Protein AF-A0A0N4WM65-F1 (afdb_monomer_lite)

InterPro domains:
  IPR056704 Domain of unknown function DUF7802 [PF25085] (1-162)
  IPR056704 Domain of unknown function DUF7802 [PF25085] (190-269)

Sequence (332 aa):
MFWVPWSLLYFYAACMCSFVWIIHLSRHILLEREYDWTKFPRELLCSVLAGTLSFWLGTVQFSLFYYPLHDFFGIHTEITTVLFFSLYAAIVFVADRNNFGADARTGPRFWFDELSCAICLEYIFLMVLVVISDPLNIVSEGIHQAIGPCKQMEEVNSPAGLCGNPYGSTQFDWLQSFAPEFMCAVLKVIIKVLQREKYLCATRYDEKYFDFHCVPNGPPKQQDDGSGKLLPLEYYPLCGTDFENRAEYIVVIWGCCILFGFFFYQMAACSGSTPVDPVKLDAFKKPIVSTKAKAVKNRLRSSSVKAPKRVVQRKKNAPETAHLLRSVSHNL

Organism: Haemonchus placei (NCBI:txid6290)

pLDDT: mean 71.93, std 18.98, range [33.25, 96.0]

Secondary structure (DSSP, 8-state):
-----HHHHHHHHHHHHHHHHHHHHHHHHHS-SS--GGGHHHHHHHHHHHHHHHHHHHHHHHHHHHHIIIIIT---HHHHHHHHHHHHHHHHHHHHHT---HHHHTS---S--HHHHHHHHHHHHHHHHHHH--GGG-EE-S-PPPB--TT-EEEE-STTTTTS-SS---TTGGGGGG--HHHHHHHHHH---EEEESSB-GGG--BTTEESTTSTT-S---S-SSSS-PPP-----EEEPPPTTHHHHHHHHHHHHHHHHHHHHHHHHHH-PPP--HHHHHHH---S-SHHHHHHHHHHSSS-----------------------------

Foldseek 3Di:
DDPDPLLVVQLVVQLVVQLVVQLVVQCVVQHDPDDDPVCVVSNVVSNVRSNLCSNLRSLVVSLVQVCCCCPVVVDDSNVSSVVVVVVVVVVVVCCLVPPPPCQFQPDDLDLDDPQLVVLVVVLVVLLVCLVPDFQQPDKDFDDFQWFEDQPDKDFPQFLCPVVQDNGHDPPCPVSVVPDDPVSRVVSNVRDDGDIDGNHDHQVPDDDPFKHQPVPPVGTDDHLCPVPPHGDDTDGGMIGTDGDPCSVVVSVVSNVVSVVVSVVVSCCVSRSGDDDPDVVVVVVPPPDPPDPVVVVVVVVVVVPPDDDDDDDDDDDDDDDDDDDDDDDDDDDD

Structure (mmCIF, N/CA/C/O backbone):
data_AF-A0A0N4WM65-F1
#
_entry.id   AF-A0A0N4WM65-F1
#
loop_
_atom_site.group_PDB
_atom_site.id
_atom_site.type_symbol
_atom_site.label_atom_id
_atom_site.label_alt_id
_atom_site.label_comp_id
_atom_site.label_asym_id
_atom_site.label_entity_id
_atom_site.label_seq_id
_atom_site.pdbx_PDB_ins_code
_atom_site.Cartn_x
_atom_site.Cartn_y
_atom_site.Cartn_z
_atom_site.occupancy
_atom_site.B_iso_or_equiv
_atom_site.auth_seq_id
_atom_site.auth_comp_id
_atom_site.auth_asym_id
_atom_site.auth_atom_id
_atom_site.pdbx_PDB_model_num
ATOM 1 N N . MET A 1 1 ? -21.511 -5.171 5.127 1.00 38.59 1 MET A N 1
ATOM 2 C CA . MET A 1 1 ? -20.702 -4.379 4.176 1.00 38.59 1 MET A CA 1
ATOM 3 C C . MET A 1 1 ? -19.316 -4.240 4.780 1.00 38.59 1 MET A C 1
ATOM 5 O O . MET A 1 1 ? -19.214 -3.725 5.889 1.00 38.59 1 MET A O 1
ATOM 9 N N . PHE A 1 2 ? -18.295 -4.792 4.126 1.00 48.06 2 PHE A N 1
ATOM 10 C CA . PHE A 1 2 ? -16.922 -4.782 4.635 1.00 48.06 2 PHE A CA 1
ATOM 11 C C . PHE A 1 2 ? -16.422 -3.336 4.736 1.00 48.06 2 PHE A C 1
ATOM 13 O O . PHE A 1 2 ? -16.452 -2.605 3.746 1.00 48.06 2 PHE A O 1
ATOM 20 N N . TRP A 1 3 ? -16.009 -2.900 5.929 1.00 55.78 3 TRP A N 1
ATOM 21 C CA . TRP A 1 3 ? -15.473 -1.552 6.129 1.00 55.78 3 TRP A CA 1
ATOM 22 C C . TRP A 1 3 ? -13.998 -1.564 5.740 1.00 55.78 3 TRP A C 1
ATOM 24 O O . TRP A 1 3 ? -13.106 -1.738 6.564 1.00 55.78 3 TRP A O 1
ATOM 34 N N . VAL A 1 4 ? -13.750 -1.487 4.435 1.00 62.94 4 VAL A N 1
ATOM 35 C CA . VAL A 1 4 ? -12.395 -1.372 3.900 1.00 62.94 4 VAL A CA 1
ATOM 36 C C . VAL A 1 4 ? -11.912 0.058 4.153 1.00 62.94 4 VAL A C 1
ATOM 38 O O . VAL A 1 4 ? -12.639 1.001 3.825 1.00 62.94 4 VAL A O 1
ATOM 41 N N . PRO A 1 5 ? -10.698 0.267 4.695 1.00 75.44 5 PRO A N 1
ATOM 42 C CA . PRO A 1 5 ? -10.131 1.602 4.841 1.00 75.44 5 PRO A CA 1
ATOM 43 C C . PRO A 1 5 ? -9.735 2.151 3.457 1.00 75.44 5 PRO A C 1
ATOM 45 O O . PRO A 1 5 ? -8.572 2.128 3.059 1.00 75.44 5 PRO A O 1
ATOM 48 N N . TRP A 1 6 ? -10.717 2.639 2.693 1.00 78.31 6 TRP A N 1
ATOM 49 C CA . TRP A 1 6 ? -10.551 3.146 1.322 1.00 78.31 6 TRP A CA 1
ATOM 50 C C . TRP A 1 6 ? -9.514 4.267 1.209 1.00 78.31 6 TRP A C 1
ATOM 52 O O . TRP A 1 6 ? -8.824 4.376 0.193 1.00 78.31 6 TRP A O 1
ATOM 62 N N . SER A 1 7 ? -9.382 5.081 2.257 1.00 80.56 7 SER A N 1
ATOM 63 C CA . SER A 1 7 ? -8.368 6.130 2.362 1.00 80.56 7 SER A CA 1
ATOM 64 C C . SER A 1 7 ? -6.951 5.557 2.379 1.00 80.56 7 SER A C 1
ATOM 66 O O . SER A 1 7 ? -6.068 6.078 1.701 1.00 80.56 7 SER A O 1
ATOM 68 N N . LEU A 1 8 ? -6.740 4.447 3.090 1.00 80.38 8 LEU A N 1
ATOM 69 C CA . LEU A 1 8 ? -5.447 3.777 3.180 1.00 80.38 8 LEU A CA 1
ATOM 70 C C . LEU A 1 8 ? -5.035 3.189 1.824 1.00 80.38 8 LEU A C 1
ATOM 72 O O . LEU A 1 8 ? -3.892 3.354 1.402 1.00 80.38 8 LEU A O 1
ATOM 76 N N . LEU A 1 9 ? -5.976 2.569 1.103 1.00 82.81 9 LEU A N 1
ATOM 77 C CA . LEU A 1 9 ? -5.729 2.059 -0.251 1.00 82.81 9 LEU A CA 1
ATOM 78 C C . LEU A 1 9 ? -5.296 3.174 -1.210 1.00 82.81 9 LEU A C 1
ATOM 80 O O . LEU A 1 9 ? -4.336 3.007 -1.966 1.00 82.81 9 LEU A O 1
ATOM 84 N N . TYR A 1 10 ? -5.969 4.325 -1.154 1.00 86.31 10 TYR A N 1
ATOM 85 C CA . TYR A 1 10 ? -5.581 5.482 -1.955 1.00 86.31 10 TYR A CA 1
ATOM 86 C C . TYR A 1 10 ? -4.191 6.008 -1.577 1.00 86.31 10 TYR A C 1
ATOM 88 O O . TYR A 1 10 ? -3.367 6.250 -2.462 1.00 86.31 10 TYR A O 1
ATOM 96 N N . PHE A 1 11 ? -3.902 6.124 -0.279 1.00 85.94 11 PHE A N 1
ATOM 97 C CA . PHE A 1 11 ? -2.596 6.560 0.211 1.00 85.94 11 PHE A CA 1
ATOM 98 C C . PHE A 1 11 ? -1.461 5.654 -0.285 1.00 85.94 11 PHE A C 1
ATOM 100 O O . PHE A 1 11 ? -0.458 6.150 -0.799 1.00 85.94 11 PHE A O 1
ATOM 107 N N . TYR A 1 12 ? -1.639 4.329 -0.232 1.00 85.94 12 TYR A N 1
ATOM 108 C CA . TYR A 1 12 ? -0.661 3.390 -0.783 1.00 85.94 12 TYR A CA 1
ATOM 109 C C . TYR A 1 12 ? -0.437 3.593 -2.283 1.00 85.94 12 TYR A C 1
ATOM 111 O O . TYR A 1 12 ? 0.712 3.654 -2.721 1.00 85.94 12 TYR A O 1
ATOM 119 N N . ALA A 1 13 ? -1.501 3.746 -3.075 1.00 88.12 13 ALA A N 1
ATOM 120 C CA . ALA A 1 13 ? -1.358 3.977 -4.512 1.00 88.12 13 ALA A CA 1
ATOM 121 C C . ALA A 1 13 ? -0.631 5.296 -4.825 1.00 88.12 13 ALA A C 1
ATOM 123 O O . ALA A 1 13 ? 0.227 5.323 -5.707 1.00 88.12 13 ALA A O 1
ATOM 124 N N . ALA A 1 14 ? -0.923 6.369 -4.083 1.00 91.12 14 ALA A N 1
ATOM 125 C CA . ALA A 1 14 ? -0.231 7.651 -4.214 1.00 91.12 14 ALA A CA 1
ATOM 126 C C . ALA A 1 14 ? 1.268 7.530 -3.879 1.00 91.12 14 ALA A C 1
ATOM 128 O O . ALA A 1 14 ? 2.116 8.024 -4.626 1.00 91.12 14 ALA A O 1
ATOM 129 N N . CYS A 1 15 ? 1.616 6.807 -2.809 1.00 90.75 15 CYS A N 1
ATOM 130 C CA . CYS A 1 15 ? 3.006 6.515 -2.449 1.00 90.75 15 CYS A CA 1
ATOM 131 C C . CYS A 1 15 ? 3.722 5.692 -3.531 1.00 90.75 15 CYS A C 1
ATOM 133 O O . CYS A 1 15 ? 4.837 6.036 -3.918 1.00 90.75 15 CYS A O 1
ATOM 135 N N . MET A 1 16 ? 3.084 4.653 -4.081 1.00 91.31 16 MET A N 1
ATOM 136 C CA . MET A 1 16 ? 3.680 3.831 -5.144 1.00 91.31 16 MET A CA 1
ATOM 137 C C . MET A 1 16 ? 3.854 4.609 -6.454 1.00 91.31 16 MET A C 1
ATOM 139 O O . MET A 1 16 ? 4.903 4.523 -7.091 1.00 91.31 16 MET A O 1
ATOM 143 N N . CYS A 1 17 ? 2.873 5.429 -6.839 1.00 92.06 17 CYS A N 1
ATOM 144 C CA . CYS A 1 17 ? 2.989 6.316 -7.999 1.00 92.06 17 CYS A CA 1
ATOM 145 C C . CYS A 1 17 ? 4.140 7.318 -7.814 1.00 92.06 17 CYS A C 1
ATOM 147 O O . CYS A 1 17 ? 4.993 7.478 -8.691 1.00 92.06 17 CYS A O 1
ATOM 149 N N . SER A 1 18 ? 4.220 7.921 -6.627 1.00 94.31 18 SER A N 1
ATOM 150 C CA . SER A 1 18 ? 5.298 8.829 -6.238 1.00 94.31 18 SER A CA 1
ATOM 151 C C . SER A 1 18 ? 6.669 8.155 -6.271 1.00 94.31 18 SER A C 1
ATOM 153 O O . SER A 1 18 ? 7.619 8.738 -6.787 1.00 94.31 18 SER A O 1
ATOM 155 N N . PHE A 1 19 ? 6.778 6.918 -5.778 1.00 94.38 19 PHE A N 1
ATOM 156 C CA . PHE A 1 19 ? 8.007 6.126 -5.835 1.00 94.38 19 PHE A CA 1
ATOM 157 C C . PHE A 1 19 ? 8.499 5.962 -7.274 1.00 94.38 19 PHE A C 1
ATOM 159 O O . PHE A 1 19 ? 9.665 6.235 -7.555 1.00 94.38 19 PHE A O 1
ATOM 166 N N . VAL A 1 20 ? 7.606 5.592 -8.198 1.00 92.44 20 VAL A N 1
ATOM 167 C CA . VAL A 1 20 ? 7.937 5.433 -9.622 1.00 92.44 20 VAL A CA 1
ATOM 168 C C . VAL A 1 20 ? 8.392 6.762 -10.235 1.00 92.44 20 VAL A C 1
ATOM 170 O O . VAL A 1 20 ? 9.402 6.819 -10.935 1.00 92.44 20 VAL A O 1
ATOM 173 N N . TRP A 1 21 ? 7.710 7.868 -9.947 1.00 92.44 21 TRP A N 1
ATOM 174 C CA . TRP A 1 21 ? 8.135 9.177 -10.451 1.00 92.44 21 TRP A CA 1
ATOM 175 C C . TRP A 1 21 ? 9.495 9.604 -9.904 1.00 92.44 21 TRP A C 1
ATOM 177 O O . TRP A 1 21 ? 10.345 10.057 -10.670 1.00 92.44 21 TRP A O 1
ATOM 187 N N . ILE A 1 22 ? 9.738 9.422 -8.606 1.00 94.94 22 ILE A N 1
ATOM 188 C CA . ILE A 1 22 ? 11.001 9.809 -7.973 1.00 94.94 22 ILE A CA 1
ATOM 189 C C . ILE A 1 22 ? 12.145 8.906 -8.433 1.00 94.94 22 ILE A C 1
ATOM 191 O O . ILE A 1 22 ? 13.239 9.413 -8.680 1.00 94.94 22 ILE A O 1
ATOM 195 N N . ILE A 1 23 ? 11.937 7.596 -8.598 1.00 93.44 23 ILE A N 1
ATOM 196 C CA . ILE A 1 23 ? 13.001 6.720 -9.101 1.00 93.44 23 ILE A CA 1
ATOM 197 C C . ILE A 1 23 ? 13.368 7.088 -10.544 1.00 93.44 23 ILE A C 1
ATOM 199 O O . ILE A 1 23 ? 14.549 7.198 -10.859 1.00 93.44 23 ILE A O 1
ATOM 203 N N . HIS A 1 24 ? 12.391 7.389 -11.406 1.00 90.31 24 HIS A N 1
ATOM 204 C CA . HIS A 1 24 ? 12.674 7.843 -12.770 1.00 90.31 24 HIS A CA 1
ATOM 205 C C . HIS A 1 24 ? 13.365 9.207 -12.801 1.00 90.31 24 HIS A C 1
ATOM 207 O O . HIS A 1 24 ? 14.356 9.372 -13.511 1.00 90.31 24 HIS A O 1
ATOM 213 N N . LEU A 1 25 ? 12.883 10.168 -12.009 1.00 92.94 25 LEU A N 1
ATOM 214 C CA . LEU A 1 25 ? 13.472 11.501 -11.914 1.00 92.94 25 LEU A CA 1
ATOM 215 C C . LEU A 1 25 ? 14.903 11.446 -11.368 1.00 92.94 25 LEU A C 1
ATOM 217 O O . LEU A 1 25 ? 15.812 12.041 -11.941 1.00 92.94 25 LEU A O 1
ATOM 221 N N . SER A 1 26 ? 15.119 10.707 -10.281 1.00 93.44 26 SER A N 1
ATOM 222 C CA . SER A 1 26 ? 16.432 10.579 -9.648 1.00 93.44 26 SER A CA 1
ATOM 223 C C . SER A 1 26 ? 17.431 9.878 -10.568 1.00 93.44 26 SER A C 1
ATOM 225 O O . SER A 1 26 ? 18.556 10.358 -10.693 1.00 93.44 26 SER A O 1
ATOM 227 N N . ARG A 1 27 ? 17.021 8.818 -11.282 1.00 92.00 27 ARG A N 1
ATOM 228 C CA . ARG A 1 27 ? 17.863 8.167 -12.297 1.00 92.00 27 ARG A CA 1
ATOM 229 C C . ARG A 1 27 ? 18.178 9.103 -13.456 1.00 92.00 27 ARG A C 1
ATOM 231 O O . ARG A 1 27 ? 19.330 9.166 -13.855 1.00 92.00 27 ARG A O 1
ATOM 238 N N . HIS A 1 28 ? 17.206 9.877 -13.941 1.00 90.38 28 HIS A N 1
ATOM 239 C CA . HIS A 1 28 ? 17.434 10.853 -15.012 1.00 90.38 28 HIS A CA 1
ATOM 240 C C . HIS A 1 28 ? 18.440 11.951 -14.616 1.00 90.38 28 HIS A C 1
ATOM 242 O O . HIS A 1 28 ? 19.145 12.476 -15.473 1.00 90.38 28 HIS A O 1
ATOM 248 N N . ILE A 1 29 ? 18.506 12.321 -13.333 1.00 92.06 29 ILE A N 1
ATOM 249 C CA . ILE A 1 29 ? 19.423 13.357 -12.833 1.00 92.06 29 ILE A CA 1
ATOM 250 C C . ILE A 1 29 ? 20.813 12.787 -12.509 1.00 92.06 29 ILE A C 1
ATOM 252 O O . ILE A 1 29 ? 21.821 13.430 -12.797 1.00 92.06 29 ILE A O 1
ATOM 256 N N . LEU A 1 30 ? 20.883 11.616 -11.868 1.00 90.06 30 LEU A N 1
ATOM 257 C CA . LEU A 1 30 ? 22.119 11.086 -11.274 1.00 90.06 30 LEU A CA 1
ATOM 258 C C . LEU A 1 30 ? 22.840 10.048 -12.146 1.00 90.06 30 LEU A C 1
ATOM 260 O O . LEU A 1 30 ? 24.034 9.796 -11.929 1.00 90.06 30 LEU A O 1
ATOM 264 N N . LEU A 1 31 ? 22.136 9.430 -13.098 1.00 89.81 31 LEU A N 1
ATOM 265 C CA . LEU A 1 31 ? 22.646 8.343 -13.926 1.00 89.81 31 LEU A CA 1
ATOM 266 C C . LEU A 1 31 ? 22.443 8.589 -15.421 1.00 89.81 31 LEU A C 1
ATOM 268 O O . LEU A 1 31 ? 21.553 9.303 -15.871 1.00 89.81 31 LEU A O 1
ATOM 272 N N . GLU A 1 32 ? 23.321 7.967 -16.198 1.00 79.25 32 GLU A N 1
ATOM 273 C CA . GLU A 1 32 ? 23.203 7.887 -17.651 1.00 79.25 32 GLU A CA 1
ATOM 274 C C . GLU A 1 32 ? 22.242 6.745 -18.030 1.00 79.25 32 GLU A C 1
ATOM 276 O O . GLU A 1 32 ? 21.900 5.904 -17.200 1.00 79.25 32 GLU A O 1
ATOM 281 N N . ARG A 1 33 ? 21.783 6.703 -19.289 1.00 72.50 33 ARG A N 1
ATOM 282 C CA . ARG A 1 33 ? 20.781 5.717 -19.748 1.00 72.50 33 ARG A CA 1
ATOM 283 C C . ARG A 1 33 ? 21.241 4.256 -19.664 1.00 72.50 33 ARG A C 1
ATOM 285 O O . ARG A 1 33 ? 20.390 3.371 -19.645 1.00 72.50 33 ARG A O 1
ATOM 292 N N . GLU A 1 34 ? 22.545 4.001 -19.645 1.00 78.94 34 GLU A N 1
ATOM 293 C CA . GLU A 1 34 ? 23.116 2.653 -19.635 1.00 78.94 34 GLU A CA 1
ATOM 294 C C . GLU A 1 34 ? 23.533 2.236 -18.220 1.00 78.94 34 GLU A C 1
ATOM 296 O O . GLU A 1 34 ? 24.119 3.022 -17.471 1.00 78.94 34 GLU A O 1
ATOM 301 N N . TYR A 1 35 ? 23.222 0.989 -17.855 1.00 78.81 35 TYR A N 1
ATOM 302 C CA . TYR A 1 35 ? 23.582 0.435 -16.552 1.00 78.81 35 TYR A CA 1
ATOM 303 C C . TYR A 1 35 ? 25.080 0.122 -16.485 1.00 78.81 35 TYR A C 1
ATOM 305 O O . TYR A 1 35 ? 25.614 -0.594 -17.332 1.00 78.81 35 TYR A O 1
ATOM 313 N N . ASP A 1 36 ? 25.736 0.606 -15.431 1.00 84.00 36 ASP A N 1
ATOM 314 C CA . ASP A 1 36 ? 27.147 0.355 -15.149 1.00 84.00 36 ASP A CA 1
ATOM 315 C C . ASP A 1 36 ? 27.309 -0.054 -13.677 1.00 84.00 36 ASP A C 1
ATOM 317 O O . ASP A 1 36 ? 27.003 0.716 -12.760 1.00 84.00 36 ASP A O 1
ATOM 321 N N . TRP A 1 37 ? 27.820 -1.266 -13.437 1.00 82.50 37 TRP A N 1
ATOM 322 C CA . TRP A 1 37 ? 28.059 -1.818 -12.096 1.00 82.50 37 TRP A CA 1
ATOM 323 C C . TRP A 1 37 ? 29.012 -0.964 -11.255 1.00 82.50 37 TRP A C 1
ATOM 325 O O . TRP A 1 37 ? 28.916 -0.963 -10.028 1.00 82.50 37 TRP A O 1
ATOM 335 N N . THR A 1 38 ? 29.900 -0.185 -11.879 1.00 87.06 38 THR A N 1
ATOM 336 C CA . THR A 1 38 ? 30.788 0.728 -11.142 1.00 87.06 38 THR A CA 1
ATOM 337 C C . THR A 1 38 ? 30.028 1.897 -10.509 1.00 87.06 38 THR A C 1
ATOM 339 O O . THR A 1 38 ? 30.449 2.435 -9.483 1.00 87.06 38 THR A O 1
ATOM 342 N N . LYS A 1 39 ? 28.865 2.255 -11.070 1.00 87.69 39 LYS A N 1
ATOM 343 C CA . LYS A 1 39 ? 27.965 3.303 -10.574 1.00 87.69 39 LYS A CA 1
ATOM 344 C C . LYS A 1 39 ? 26.868 2.745 -9.656 1.00 87.69 39 LYS A C 1
ATOM 346 O O . LYS A 1 39 ? 25.962 3.494 -9.291 1.00 87.69 39 LYS A O 1
ATOM 351 N N . PHE A 1 40 ? 26.971 1.489 -9.205 1.00 90.31 40 PHE A N 1
ATOM 352 C CA . PHE A 1 40 ? 26.024 0.874 -8.264 1.00 90.31 40 PHE A CA 1
ATOM 353 C C . PHE A 1 40 ? 25.695 1.742 -7.031 1.00 90.31 40 PHE A C 1
ATOM 355 O O . PHE A 1 40 ? 24.515 1.841 -6.694 1.00 90.31 40 PHE A O 1
ATOM 362 N N . PRO A 1 41 ? 26.652 2.453 -6.390 1.00 91.38 41 PRO A N 1
ATOM 363 C CA . PRO A 1 41 ? 26.321 3.337 -5.270 1.00 91.38 41 PRO A CA 1
ATOM 364 C C . PRO A 1 41 ? 25.320 4.444 -5.630 1.00 91.38 41 PRO A C 1
ATOM 366 O O . PRO A 1 41 ? 24.541 4.864 -4.779 1.00 91.38 41 PRO A O 1
ATOM 369 N N . ARG A 1 42 ? 25.312 4.910 -6.888 1.00 91.38 42 ARG A N 1
ATOM 370 C CA . ARG A 1 42 ? 24.354 5.914 -7.371 1.00 91.38 42 ARG A CA 1
ATOM 371 C C . ARG A 1 42 ? 22.970 5.308 -7.594 1.00 91.38 42 ARG A C 1
ATOM 373 O O . ARG A 1 42 ? 21.996 5.932 -7.198 1.00 91.38 42 ARG A O 1
ATOM 380 N N . GLU A 1 43 ? 22.878 4.096 -8.147 1.00 91.25 43 GLU A N 1
ATOM 381 C CA . GLU A 1 43 ? 21.595 3.372 -8.262 1.00 91.25 43 GLU A CA 1
ATOM 382 C C . GLU A 1 43 ? 20.991 3.079 -6.876 1.00 91.25 43 GLU A C 1
ATOM 384 O O . GLU A 1 43 ? 19.787 3.251 -6.654 1.00 91.25 43 GLU A O 1
ATOM 389 N N . LEU A 1 44 ? 21.831 2.690 -5.908 1.00 92.94 44 LEU A N 1
ATOM 390 C CA . LEU A 1 44 ? 21.399 2.491 -4.525 1.00 92.94 44 LEU A CA 1
ATOM 391 C C . LEU A 1 44 ? 20.893 3.804 -3.916 1.00 92.94 44 LEU A C 1
ATOM 393 O O . LEU A 1 44 ? 19.830 3.821 -3.299 1.00 92.94 44 LEU A O 1
ATOM 397 N N . LEU A 1 45 ? 21.608 4.912 -4.137 1.00 93.12 45 LEU A N 1
ATOM 398 C CA . LEU A 1 45 ? 21.174 6.236 -3.695 1.00 93.12 45 LEU A CA 1
ATOM 399 C C . LEU A 1 45 ? 19.828 6.631 -4.319 1.00 93.12 45 LEU A C 1
ATOM 401 O O . LEU A 1 45 ? 18.953 7.097 -3.597 1.00 93.12 45 LEU A O 1
ATOM 405 N N . CYS A 1 46 ? 19.621 6.402 -5.620 1.00 93.62 46 CYS A N 1
ATOM 406 C CA . CYS A 1 46 ? 18.332 6.632 -6.281 1.00 93.62 46 CYS A CA 1
ATOM 407 C C . CYS A 1 46 ? 17.202 5.824 -5.633 1.00 93.62 46 CYS A C 1
ATOM 409 O O . CYS A 1 46 ? 16.128 6.366 -5.378 1.00 93.62 46 CYS A O 1
ATOM 411 N N . SER A 1 47 ? 17.455 4.555 -5.310 1.00 93.62 47 SER A N 1
ATOM 412 C CA . SER A 1 47 ? 16.473 3.679 -4.660 1.00 93.62 47 SER A CA 1
ATOM 413 C C . SER A 1 47 ? 16.133 4.149 -3.239 1.00 93.62 47 SER A C 1
ATOM 415 O O . SER A 1 47 ? 14.963 4.184 -2.861 1.00 93.62 47 SER A O 1
ATOM 417 N N . VAL A 1 48 ? 17.135 4.583 -2.465 1.00 93.00 48 VAL A N 1
ATOM 418 C CA . VAL A 1 48 ? 16.948 5.145 -1.113 1.00 93.00 48 VAL A CA 1
ATOM 419 C C . VAL A 1 48 ? 16.198 6.481 -1.161 1.00 93.00 48 VAL A C 1
ATOM 421 O O . VAL A 1 48 ? 15.290 6.713 -0.360 1.00 93.00 48 VAL A O 1
ATOM 424 N N . LEU A 1 49 ? 16.525 7.352 -2.120 1.00 92.38 49 LEU A N 1
ATOM 425 C CA . LEU A 1 49 ? 15.814 8.614 -2.330 1.00 92.38 49 LEU A CA 1
ATOM 426 C C . LEU A 1 49 ? 14.357 8.371 -2.730 1.00 92.38 49 LEU A C 1
ATOM 428 O O . LEU A 1 49 ? 13.466 9.008 -2.178 1.00 92.38 49 LEU A O 1
ATOM 432 N N . ALA A 1 50 ? 14.095 7.423 -3.631 1.00 94.50 50 ALA A N 1
ATOM 433 C CA . ALA A 1 50 ? 12.735 7.041 -3.996 1.00 94.50 50 ALA A CA 1
ATOM 434 C C . ALA A 1 50 ? 11.965 6.480 -2.794 1.00 94.50 50 ALA A C 1
ATOM 436 O O . ALA A 1 50 ? 10.848 6.918 -2.530 1.00 94.50 50 ALA A O 1
ATOM 437 N N . GLY A 1 51 ? 12.575 5.584 -2.013 1.00 89.44 51 GLY A N 1
ATOM 438 C CA . GLY A 1 51 ? 11.966 5.030 -0.803 1.00 89.44 51 GLY A CA 1
ATOM 439 C C . GLY A 1 51 ? 11.581 6.108 0.212 1.00 89.44 51 GLY A C 1
ATOM 440 O O . GLY A 1 51 ? 10.447 6.140 0.676 1.00 89.44 51 GLY A O 1
ATOM 441 N N . THR A 1 52 ? 12.489 7.040 0.502 1.00 89.00 52 THR A N 1
ATOM 442 C CA . THR A 1 52 ? 12.258 8.089 1.509 1.00 89.00 52 THR A CA 1
ATOM 443 C C . THR A 1 52 ? 11.312 9.189 1.027 1.00 89.00 52 THR A C 1
ATOM 445 O O . THR A 1 52 ? 10.399 9.571 1.755 1.00 89.00 52 THR A O 1
ATOM 448 N N . LEU A 1 53 ? 11.482 9.693 -0.198 1.00 91.62 53 LEU A N 1
ATOM 449 C CA . LEU A 1 53 ? 10.687 10.807 -0.724 1.00 91.62 53 LEU A CA 1
ATOM 450 C C . LEU A 1 53 ? 9.297 10.382 -1.220 1.00 91.62 53 LEU A C 1
ATOM 452 O O . LEU A 1 53 ? 8.402 11.225 -1.279 1.00 91.62 53 LEU A O 1
ATOM 456 N N . SER A 1 54 ? 9.087 9.101 -1.551 1.00 92.56 54 SER A N 1
ATOM 457 C CA . SER A 1 54 ? 7.784 8.598 -2.017 1.00 92.56 54 SER A CA 1
ATOM 458 C C . SER A 1 54 ? 6.670 8.808 -1.000 1.00 92.56 54 SER A C 1
ATOM 460 O O . SER A 1 54 ? 5.581 9.235 -1.373 1.00 92.56 54 SER A O 1
ATOM 462 N N . PHE A 1 55 ? 6.963 8.586 0.280 1.00 88.44 55 PHE A N 1
ATOM 463 C CA . PHE A 1 55 ? 6.029 8.817 1.375 1.00 88.44 55 PHE A CA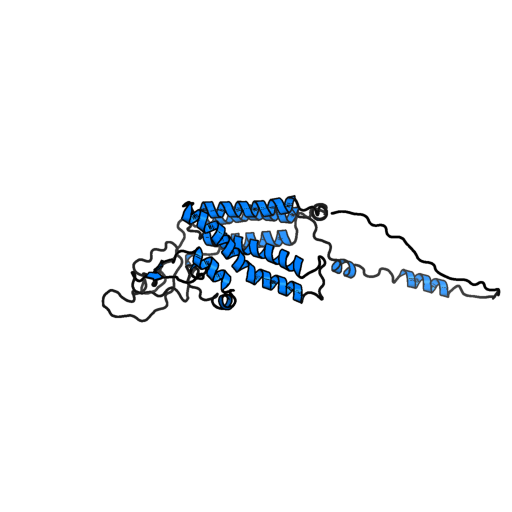 1
ATOM 464 C C . PHE A 1 55 ? 5.620 10.293 1.475 1.00 88.44 55 PHE A C 1
ATOM 466 O O . PHE A 1 55 ? 4.436 10.619 1.577 1.00 88.44 55 PHE A O 1
ATOM 473 N N . TRP A 1 56 ? 6.593 11.203 1.390 1.00 88.38 56 TRP A N 1
ATOM 474 C CA . TRP A 1 56 ? 6.353 12.645 1.468 1.00 88.38 56 TRP A CA 1
ATOM 475 C C . TRP A 1 56 ? 5.531 13.153 0.288 1.00 88.38 56 TRP A C 1
ATOM 477 O O . TRP A 1 56 ? 4.555 13.880 0.474 1.00 88.38 56 TRP A O 1
ATOM 487 N N . LEU A 1 57 ? 5.897 12.745 -0.927 1.00 89.25 57 LEU A N 1
ATOM 488 C CA . LEU A 1 57 ? 5.174 13.135 -2.130 1.00 89.25 57 LEU A CA 1
ATOM 489 C C . LEU A 1 57 ? 3.772 12.509 -2.168 1.00 89.25 57 LEU A C 1
ATOM 491 O O . LEU A 1 57 ? 2.816 13.206 -2.499 1.00 89.25 57 LEU A O 1
ATOM 495 N N . GLY A 1 58 ? 3.627 11.252 -1.741 1.00 88.94 58 GLY A N 1
ATOM 496 C CA . GLY A 1 58 ? 2.333 10.585 -1.601 1.00 88.94 58 GLY A CA 1
ATOM 497 C C . GLY A 1 58 ? 1.425 11.278 -0.585 1.00 88.94 58 GLY A C 1
ATOM 498 O O . GLY A 1 58 ? 0.246 11.477 -0.857 1.00 88.94 58 GLY A O 1
ATOM 499 N N . THR A 1 59 ? 1.975 11.752 0.537 1.00 83.38 59 THR A N 1
ATOM 500 C CA . THR A 1 59 ? 1.233 12.541 1.539 1.00 83.38 59 THR A CA 1
ATOM 501 C C . THR A 1 59 ? 0.756 13.876 0.975 1.00 83.38 59 THR A C 1
ATOM 503 O O . THR A 1 59 ? -0.380 14.285 1.224 1.00 83.38 59 THR A O 1
ATOM 506 N N . VAL A 1 60 ? 1.595 14.552 0.186 1.00 86.81 60 VAL A N 1
ATOM 507 C CA . VAL A 1 60 ? 1.210 15.794 -0.496 1.00 86.81 60 VAL A CA 1
ATOM 508 C C . VAL A 1 60 ? 0.120 15.526 -1.529 1.00 86.81 60 VAL A C 1
ATOM 510 O O . VAL A 1 60 ? -0.881 16.234 -1.532 1.00 86.81 60 VAL A O 1
ATOM 513 N N . GLN A 1 61 ? 0.262 14.488 -2.357 1.00 90.00 61 GLN A N 1
ATOM 514 C CA . GLN A 1 61 ? -0.771 14.084 -3.315 1.00 90.00 61 GLN A CA 1
ATOM 515 C C . GLN A 1 61 ? -2.089 13.772 -2.604 1.00 90.00 61 GLN A C 1
ATOM 517 O O . GLN A 1 61 ? -3.123 14.331 -2.961 1.00 90.00 61 GLN A O 1
ATOM 522 N N . PHE A 1 62 ? -2.042 12.950 -1.553 1.00 86.75 62 PHE A N 1
ATOM 523 C CA . PHE A 1 62 ? -3.208 12.628 -0.745 1.00 86.75 62 PHE A CA 1
ATOM 524 C C . PHE A 1 62 ? -3.858 13.900 -0.204 1.00 86.75 62 PHE A C 1
ATOM 526 O O . PHE A 1 62 ? -5.047 14.113 -0.394 1.00 86.75 62 PHE A O 1
ATOM 533 N N . SER A 1 63 ? -3.076 14.801 0.387 1.00 83.75 63 SER A N 1
ATOM 534 C CA . SER A 1 63 ? -3.627 16.011 0.996 1.00 83.75 63 SER A CA 1
ATOM 535 C C . SER A 1 63 ? -4.224 16.980 -0.026 1.00 83.75 63 SER A C 1
ATOM 537 O O . SER A 1 63 ? -5.265 17.580 0.228 1.00 83.75 63 SER A O 1
ATOM 539 N N . LEU A 1 64 ? -3.582 17.130 -1.187 1.00 85.94 64 LEU A N 1
ATOM 540 C CA . LEU A 1 64 ? -4.023 18.048 -2.238 1.00 85.94 64 LEU A CA 1
ATOM 541 C C . LEU A 1 64 ? -5.254 17.548 -2.986 1.00 85.94 64 LEU A C 1
ATOM 543 O O . LEU A 1 64 ? -6.056 18.358 -3.437 1.00 85.94 64 LEU A O 1
ATOM 547 N N . PHE A 1 65 ? -5.392 16.236 -3.151 1.00 87.25 65 PHE A N 1
ATOM 548 C CA . PHE A 1 65 ? -6.451 15.669 -3.973 1.00 87.25 65 PHE A CA 1
ATOM 549 C C . PHE A 1 65 ? -7.592 15.083 -3.140 1.00 87.25 65 PHE A C 1
ATOM 551 O O . PHE A 1 65 ? -8.754 15.302 -3.467 1.00 87.25 65 PHE A O 1
ATOM 558 N N . TYR A 1 66 ? -7.301 14.388 -2.042 1.00 86.12 66 TYR A N 1
ATOM 559 C CA . TYR A 1 66 ? -8.330 13.738 -1.234 1.00 86.12 66 TYR A CA 1
ATOM 560 C C . TYR A 1 66 ? -9.122 14.728 -0.380 1.00 86.12 66 TYR A C 1
ATOM 562 O O . TYR A 1 66 ? -10.348 14.724 -0.458 1.00 86.12 66 TYR A O 1
ATOM 570 N N . TYR A 1 67 ? -8.460 15.592 0.406 1.00 81.94 67 TYR A N 1
ATOM 571 C CA . TYR A 1 67 ? -9.175 16.492 1.327 1.00 81.94 67 TYR A CA 1
ATOM 572 C C . TYR A 1 67 ? -10.135 17.441 0.612 1.00 81.94 67 TYR A C 1
ATOM 574 O O . TYR A 1 67 ? -11.278 17.543 1.056 1.00 81.94 67 TYR A O 1
ATOM 582 N N . PRO A 1 68 ? -9.764 18.099 -0.505 1.00 86.12 68 PRO A N 1
ATOM 583 C CA . PRO A 1 68 ? -10.716 18.929 -1.231 1.00 86.12 68 PRO A CA 1
ATOM 584 C C . PRO A 1 68 ? -11.949 18.149 -1.685 1.00 86.12 68 PRO A C 1
ATOM 586 O O . PRO A 1 68 ? -13.070 18.599 -1.473 1.00 86.12 68 PRO A O 1
ATOM 589 N N . LEU A 1 69 ? -11.765 16.955 -2.256 1.00 85.69 69 LEU A N 1
ATOM 590 C CA . LEU A 1 69 ? -12.874 16.145 -2.763 1.00 85.69 69 LEU A CA 1
ATOM 591 C C . LEU A 1 69 ? -13.768 15.602 -1.643 1.00 85.69 69 LEU A C 1
ATOM 593 O O . LEU A 1 69 ? -14.992 15.665 -1.746 1.00 85.69 69 LEU A O 1
ATOM 597 N N . HIS A 1 70 ? -13.173 15.090 -0.573 1.00 84.44 70 HIS A N 1
ATOM 598 C CA . HIS A 1 70 ? -13.920 14.481 0.517 1.00 84.44 70 HIS A CA 1
ATOM 599 C C . HIS A 1 70 ? -14.554 15.526 1.444 1.00 84.44 70 HIS A C 1
ATOM 601 O O . HIS A 1 70 ? -15.758 15.483 1.682 1.00 84.44 70 HIS A O 1
ATOM 607 N N . ASP A 1 71 ? -13.778 16.496 1.932 1.00 81.38 71 ASP A N 1
ATOM 608 C CA . ASP A 1 71 ? -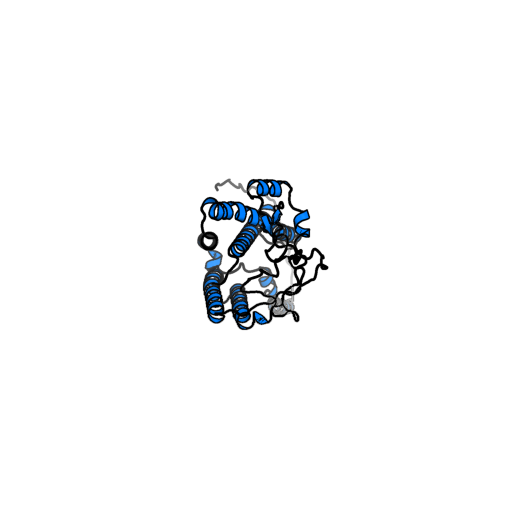14.229 17.395 3.001 1.00 81.38 71 ASP A CA 1
ATOM 609 C C . ASP A 1 71 ? -14.980 18.624 2.475 1.00 81.38 71 ASP A C 1
ATOM 611 O O . ASP A 1 71 ? -15.927 19.073 3.121 1.00 81.38 71 ASP A O 1
ATOM 615 N N . PHE A 1 72 ? -14.589 19.185 1.321 1.00 85.19 72 PHE A N 1
ATOM 616 C CA . PHE A 1 72 ? -15.280 20.361 0.769 1.00 85.19 72 PHE A CA 1
ATOM 617 C C . PHE A 1 72 ? -16.484 19.982 -0.091 1.00 85.19 72 PHE A C 1
ATOM 619 O O . PHE A 1 72 ? -17.520 20.639 0.001 1.00 85.19 72 PHE A O 1
ATOM 626 N N . PHE A 1 73 ? -16.366 18.941 -0.922 1.00 88.25 73 PHE A N 1
ATOM 627 C CA . PHE A 1 73 ? -17.470 18.498 -1.782 1.00 88.25 73 PHE A CA 1
ATOM 628 C C . PHE A 1 73 ? -18.356 17.422 -1.138 1.00 88.25 73 PHE A C 1
ATOM 630 O O . PHE A 1 73 ? -19.417 17.121 -1.682 1.00 88.25 73 PHE A O 1
ATOM 637 N N . GLY A 1 74 ? -17.959 16.852 0.006 1.00 87.38 74 GLY A N 1
ATOM 638 C CA . GLY A 1 74 ? -18.737 15.817 0.693 1.00 87.38 74 GLY A CA 1
ATOM 639 C C . GLY A 1 74 ? -18.841 14.511 -0.097 1.00 87.38 74 GLY A C 1
ATOM 640 O O . GLY A 1 74 ? -19.798 13.759 0.085 1.00 87.38 74 GLY A O 1
ATOM 641 N N . ILE A 1 75 ? -17.909 14.251 -1.022 1.00 91.38 75 ILE A N 1
ATOM 642 C CA . ILE A 1 75 ? -17.928 13.041 -1.849 1.00 91.38 75 ILE A CA 1
ATOM 643 C C . ILE A 1 75 ? -17.525 11.851 -0.978 1.00 91.38 75 ILE A C 1
ATOM 645 O O . ILE A 1 75 ? -16.499 11.892 -0.300 1.00 91.38 75 ILE A O 1
ATOM 649 N N . HIS A 1 76 ? -18.299 10.764 -1.039 1.00 89.56 76 HIS A N 1
ATOM 650 C CA . HIS A 1 76 ? -17.963 9.521 -0.345 1.00 89.56 76 HIS A CA 1
ATOM 651 C C . HIS A 1 76 ? -16.542 9.044 -0.686 1.00 89.56 76 HIS A C 1
ATOM 653 O O . HIS A 1 76 ? -16.130 9.031 -1.848 1.00 89.56 76 HIS A O 1
ATOM 659 N N . THR A 1 77 ? -15.813 8.602 0.340 1.00 85.50 77 THR A N 1
ATOM 660 C CA . THR A 1 77 ? -14.419 8.131 0.249 1.00 85.50 77 THR A CA 1
ATOM 661 C C . THR A 1 77 ? -14.216 7.068 -0.830 1.00 85.50 77 THR A C 1
ATOM 663 O O . THR A 1 77 ? -13.245 7.132 -1.577 1.00 85.50 77 THR A O 1
ATOM 666 N N . GLU A 1 78 ? -15.163 6.139 -0.958 1.00 86.38 78 GLU A N 1
ATOM 667 C CA . GLU A 1 78 ? -15.153 5.067 -1.956 1.00 86.38 78 GLU A CA 1
ATOM 668 C C . GLU A 1 78 ? -15.089 5.610 -3.390 1.00 86.38 78 GLU A C 1
ATOM 670 O O . GLU A 1 78 ? -14.212 5.227 -4.165 1.00 86.38 78 GLU A O 1
ATOM 675 N N . ILE A 1 79 ? -15.968 6.560 -3.728 1.00 87.88 79 ILE A N 1
ATOM 676 C CA . ILE A 1 79 ? -16.045 7.156 -5.069 1.00 87.88 79 ILE A CA 1
ATOM 677 C C . ILE A 1 79 ? -14.740 7.891 -5.387 1.00 87.88 79 ILE A C 1
ATOM 679 O O . ILE A 1 79 ? -14.188 7.747 -6.478 1.00 87.88 79 ILE A O 1
ATOM 683 N N . THR A 1 80 ? -14.223 8.640 -4.413 1.00 88.62 80 THR A N 1
ATOM 684 C CA . THR A 1 80 ? -12.963 9.378 -4.529 1.00 88.62 80 THR A CA 1
ATOM 685 C C . THR A 1 80 ? -11.783 8.432 -4.788 1.00 88.62 80 THR A C 1
ATOM 687 O O . THR A 1 80 ? -10.998 8.664 -5.709 1.00 88.62 80 THR A O 1
ATOM 690 N N . THR A 1 81 ? -11.678 7.325 -4.046 1.00 87.62 81 THR A N 1
ATOM 691 C CA . THR A 1 81 ? -10.613 6.327 -4.240 1.00 87.62 81 THR A CA 1
ATOM 692 C C . THR A 1 81 ? -10.699 5.658 -5.615 1.00 87.62 81 THR A C 1
ATOM 694 O O . THR A 1 81 ? -9.685 5.569 -6.313 1.00 87.62 81 THR A O 1
ATOM 697 N N . VAL A 1 82 ? -11.894 5.236 -6.046 1.00 88.44 82 VAL A N 1
ATOM 698 C CA . VAL A 1 82 ? -12.101 4.615 -7.370 1.00 88.44 82 VAL A CA 1
ATOM 699 C C . VAL A 1 82 ? -11.732 5.581 -8.497 1.00 88.44 82 VAL A C 1
ATOM 701 O O . VAL A 1 82 ? -11.057 5.186 -9.452 1.00 88.44 82 VAL A O 1
ATOM 704 N N . LEU A 1 83 ? -12.109 6.857 -8.373 1.00 90.06 83 LEU A N 1
ATOM 705 C CA . LEU A 1 83 ? -11.758 7.895 -9.339 1.00 90.06 83 LEU A CA 1
ATOM 706 C C . LEU A 1 83 ? -10.237 8.015 -9.500 1.00 90.06 83 LEU A C 1
ATOM 708 O O . LEU A 1 83 ? -9.734 7.958 -10.624 1.00 90.06 83 LEU A O 1
ATOM 712 N N . PHE A 1 84 ? -9.481 8.114 -8.406 1.00 89.44 84 PHE A N 1
ATOM 713 C CA . PHE A 1 84 ? -8.024 8.227 -8.500 1.00 89.44 84 PHE A CA 1
ATOM 714 C C . PHE A 1 84 ? -7.343 6.954 -8.998 1.00 89.44 84 PHE A C 1
ATOM 716 O O . PHE A 1 84 ? -6.382 7.041 -9.760 1.00 89.44 84 PHE A O 1
ATOM 723 N N . PHE A 1 85 ? -7.846 5.775 -8.636 1.00 88.56 85 PHE A N 1
ATOM 724 C CA . PHE A 1 85 ? -7.338 4.516 -9.187 1.00 88.56 85 PHE A CA 1
ATOM 725 C C . PHE A 1 85 ? -7.547 4.450 -10.696 1.00 88.56 85 PHE A C 1
ATOM 727 O O . PHE A 1 85 ? -6.629 4.076 -11.425 1.00 88.56 85 PHE A O 1
ATOM 734 N N . SER A 1 86 ? -8.716 4.879 -11.177 1.00 88.12 86 SER A N 1
ATOM 735 C CA . SER A 1 86 ? -8.987 4.959 -12.611 1.00 88.12 86 SER A CA 1
ATOM 736 C C . SER A 1 86 ? -8.055 5.951 -13.317 1.00 88.12 86 SER A C 1
ATOM 738 O O . SER A 1 86 ? -7.550 5.649 -14.396 1.00 88.12 86 SER A O 1
ATOM 740 N N . LEU A 1 87 ? -7.741 7.086 -12.679 1.00 90.38 87 LEU A N 1
ATOM 741 C CA . LEU A 1 87 ? -6.791 8.069 -13.197 1.00 90.38 87 LEU A CA 1
ATOM 742 C C . LEU A 1 87 ? -5.371 7.493 -13.287 1.00 90.38 87 LEU A C 1
ATOM 744 O O . LEU A 1 87 ? -4.739 7.604 -14.334 1.00 90.38 87 LEU A O 1
ATOM 748 N N . TYR A 1 88 ? -4.871 6.844 -12.231 1.00 89.69 88 TYR A N 1
ATOM 749 C CA . TYR A 1 88 ? -3.549 6.210 -12.252 1.00 89.69 88 TYR A CA 1
ATOM 750 C C . TYR A 1 88 ? -3.471 5.086 -13.284 1.00 89.69 88 TYR A C 1
ATOM 752 O O . TYR A 1 88 ? -2.506 5.024 -14.047 1.00 89.69 88 TYR A O 1
ATOM 760 N N . ALA A 1 89 ? -4.504 4.246 -13.370 1.00 85.50 89 ALA A N 1
ATOM 761 C CA . ALA A 1 89 ? -4.592 3.208 -14.388 1.00 85.50 89 ALA A CA 1
ATOM 762 C C . ALA A 1 89 ? -4.585 3.807 -15.803 1.00 85.50 89 ALA A C 1
ATOM 764 O O . ALA A 1 89 ? -3.861 3.316 -16.666 1.00 85.50 89 ALA A O 1
ATOM 765 N N . ALA A 1 90 ? -5.319 4.900 -16.037 1.00 88.12 90 ALA A N 1
ATOM 766 C CA . ALA A 1 90 ? -5.326 5.598 -17.318 1.00 88.12 90 ALA A CA 1
ATOM 767 C C . ALA A 1 90 ? -3.954 6.198 -17.656 1.00 88.12 90 ALA A C 1
ATOM 769 O O . ALA A 1 90 ? -3.506 6.062 -18.791 1.00 88.12 90 ALA A O 1
ATOM 770 N N . ILE A 1 91 ? -3.257 6.807 -16.689 1.00 87.81 91 ILE A N 1
ATOM 771 C CA . ILE A 1 91 ? -1.898 7.337 -16.885 1.00 87.81 91 ILE A CA 1
ATOM 772 C C . ILE A 1 91 ? -0.944 6.214 -17.294 1.00 87.81 91 ILE A C 1
ATOM 774 O O . ILE A 1 91 ? -0.241 6.352 -18.293 1.00 87.81 91 ILE A O 1
ATOM 778 N N . VAL A 1 92 ? -0.941 5.097 -16.561 1.00 83.75 92 VAL A N 1
ATOM 779 C CA . VAL A 1 92 ? -0.094 3.934 -16.872 1.00 83.75 92 VAL A CA 1
ATOM 780 C C . VAL A 1 92 ? -0.446 3.362 -18.242 1.00 83.75 92 VAL A C 1
ATOM 782 O O . VAL A 1 92 ? 0.446 3.106 -19.045 1.00 83.75 92 VAL A O 1
ATOM 785 N N . PHE A 1 93 ? -1.735 3.219 -18.545 1.00 82.06 93 PHE A N 1
ATOM 786 C CA . PHE A 1 93 ? -2.200 2.700 -19.825 1.00 82.06 93 PHE A CA 1
ATOM 787 C C . PHE A 1 93 ? -1.793 3.602 -20.996 1.00 82.06 93 PHE A C 1
ATOM 789 O O . PHE A 1 93 ? -1.266 3.120 -21.994 1.00 82.06 93 PHE A O 1
ATOM 796 N N . VAL A 1 94 ? -1.991 4.917 -20.883 1.00 84.56 94 VAL A N 1
ATOM 797 C CA . VAL A 1 94 ? -1.595 5.886 -21.915 1.00 84.56 94 VAL A CA 1
ATOM 798 C C . VAL A 1 94 ? -0.075 5.913 -22.076 1.00 84.56 94 VAL A C 1
ATOM 800 O O . VAL A 1 94 ? 0.407 5.921 -23.208 1.00 84.56 94 VAL A O 1
ATOM 803 N N . ALA A 1 95 ? 0.682 5.885 -20.976 1.00 81.50 95 ALA A N 1
ATOM 804 C CA . ALA A 1 95 ? 2.142 5.850 -21.007 1.00 81.50 95 ALA A CA 1
ATOM 805 C C . ALA A 1 95 ? 2.674 4.567 -21.664 1.00 81.50 95 ALA A C 1
ATOM 807 O O . ALA A 1 95 ? 3.578 4.646 -22.494 1.00 81.50 95 ALA A O 1
ATOM 808 N N . ASP A 1 96 ? 2.078 3.408 -21.360 1.00 78.50 96 ASP A N 1
ATOM 809 C CA . ASP A 1 96 ? 2.361 2.153 -22.057 1.00 78.50 96 ASP A CA 1
ATOM 810 C C . ASP A 1 96 ? 2.083 2.319 -23.556 1.00 78.50 96 ASP A C 1
ATOM 812 O O . ASP A 1 96 ? 2.983 2.158 -24.381 1.00 78.50 96 ASP A O 1
ATOM 816 N N . ARG A 1 97 ? 0.860 2.700 -23.944 1.00 77.38 97 ARG A N 1
ATOM 817 C CA . ARG A 1 97 ? 0.460 2.768 -25.360 1.00 77.38 97 ARG A CA 1
ATOM 818 C C . ARG A 1 97 ? 1.289 3.758 -26.178 1.00 77.38 97 ARG A C 1
ATOM 820 O O . ARG A 1 97 ? 1.643 3.427 -27.308 1.00 77.38 97 ARG A O 1
ATOM 827 N N . ASN A 1 98 ? 1.650 4.901 -25.598 1.00 79.38 98 ASN A N 1
ATOM 828 C CA . ASN A 1 98 ? 2.433 5.951 -26.253 1.00 79.38 98 ASN A CA 1
ATOM 829 C C . ASN A 1 98 ? 3.954 5.738 -26.186 1.00 79.38 98 ASN A C 1
ATOM 831 O O . ASN A 1 98 ? 4.706 6.589 -26.662 1.00 79.38 98 ASN A O 1
ATOM 835 N N . ASN A 1 99 ? 4.438 4.634 -25.610 1.00 73.62 99 ASN A N 1
ATOM 836 C CA . ASN A 1 99 ? 5.866 4.354 -25.576 1.00 73.62 99 ASN A CA 1
ATOM 837 C C . ASN A 1 99 ? 6.395 4.068 -26.998 1.00 73.62 99 ASN A C 1
ATOM 839 O O . ASN A 1 99 ? 6.062 3.052 -27.609 1.00 73.62 99 ASN A O 1
ATOM 843 N N . PHE A 1 100 ? 7.223 4.981 -27.521 1.00 58.44 100 PHE A N 1
ATOM 844 C CA . PHE A 1 100 ? 7.797 4.939 -28.875 1.00 58.44 100 PHE A CA 1
ATOM 845 C C . PHE A 1 100 ? 8.832 3.816 -29.084 1.00 58.44 100 PHE A C 1
ATOM 847 O O . PHE A 1 100 ? 9.242 3.571 -30.219 1.00 58.44 100 PHE A O 1
ATOM 854 N N . GLY A 1 101 ? 9.241 3.111 -28.023 1.00 61.47 101 GLY A N 1
ATOM 855 C CA . GLY A 1 101 ? 10.095 1.922 -28.094 1.00 61.47 101 GLY A CA 1
ATOM 856 C C . GLY A 1 101 ? 9.357 0.703 -28.655 1.00 61.47 101 GLY A C 1
ATOM 857 O O . GLY A 1 101 ? 9.057 -0.237 -27.923 1.00 61.47 101 GLY A O 1
ATOM 858 N N . ALA A 1 102 ? 9.055 0.713 -29.957 1.00 53.16 102 ALA A N 1
ATOM 859 C CA . ALA A 1 102 ? 8.365 -0.379 -30.650 1.00 53.16 102 ALA A CA 1
ATOM 860 C C . ALA A 1 102 ? 9.128 -1.719 -30.597 1.00 53.16 102 ALA A C 1
ATOM 862 O O . ALA A 1 102 ? 8.506 -2.772 -30.727 1.00 53.16 102 ALA A O 1
ATOM 863 N N . ASP A 1 103 ? 10.441 -1.679 -30.349 1.00 55.53 103 ASP A N 1
ATOM 864 C CA . ASP A 1 103 ? 11.321 -2.851 -30.259 1.00 55.53 103 ASP A CA 1
ATOM 865 C C . ASP A 1 103 ? 10.984 -3.783 -29.094 1.00 55.53 103 ASP A C 1
ATOM 867 O O . ASP A 1 103 ? 11.246 -4.983 -29.163 1.00 55.53 103 ASP A O 1
ATOM 871 N N . ALA A 1 104 ? 10.354 -3.264 -28.036 1.00 55.06 104 ALA A N 1
ATOM 872 C CA . ALA A 1 104 ? 9.820 -4.134 -27.004 1.00 55.06 104 ALA A CA 1
ATOM 873 C C . ALA A 1 104 ? 8.726 -5.023 -27.633 1.00 55.06 104 ALA A C 1
ATOM 875 O O . ALA A 1 104 ? 8.778 -6.245 -27.563 1.00 55.06 104 ALA A O 1
ATOM 876 N N . ARG A 1 105 ? 7.762 -4.461 -28.360 1.00 60.06 105 ARG A N 1
ATOM 877 C CA . ARG A 1 105 ? 6.561 -5.196 -28.806 1.00 60.06 105 ARG A CA 1
ATOM 878 C C . ARG A 1 105 ? 6.766 -6.146 -29.990 1.00 60.06 105 ARG A C 1
ATOM 880 O O . ARG A 1 105 ? 5.841 -6.886 -30.327 1.00 60.06 105 ARG A O 1
ATOM 887 N N . THR A 1 106 ? 7.926 -6.113 -30.639 1.00 59.25 106 THR A N 1
ATOM 888 C CA . THR A 1 106 ? 8.227 -6.890 -31.855 1.00 59.25 106 THR A CA 1
ATOM 889 C C . THR A 1 106 ? 8.905 -8.236 -31.583 1.00 59.25 106 THR A C 1
ATOM 891 O O . THR A 1 106 ? 9.089 -9.018 -32.518 1.00 59.25 106 THR A O 1
ATOM 894 N N . GLY A 1 107 ? 9.236 -8.547 -30.325 1.00 60.59 107 GLY A N 1
ATOM 895 C CA . GLY A 1 107 ? 9.783 -9.846 -29.932 1.00 60.59 107 GLY A CA 1
ATOM 896 C C . GLY A 1 107 ? 8.792 -11.012 -30.071 1.00 60.59 107 GLY A C 1
ATOM 897 O O . GLY A 1 107 ? 7.575 -10.807 -30.135 1.00 60.59 107 GLY A O 1
ATOM 898 N N . PRO A 1 108 ? 9.286 -12.266 -30.105 1.00 58.03 108 PRO A N 1
ATOM 899 C CA . PRO A 1 108 ? 8.419 -13.435 -30.039 1.00 58.03 108 PRO A CA 1
ATOM 900 C C . PRO A 1 108 ? 7.584 -13.363 -28.757 1.00 58.03 108 PRO A C 1
ATOM 902 O O . PRO A 1 108 ? 8.126 -13.307 -27.654 1.00 58.03 108 PRO A O 1
ATOM 905 N N . ARG A 1 109 ? 6.256 -13.361 -28.911 1.00 57.81 109 ARG A N 1
ATOM 906 C CA . ARG A 1 109 ? 5.306 -13.424 -27.797 1.00 57.81 109 ARG A CA 1
ATOM 907 C C . ARG A 1 109 ? 5.422 -14.788 -27.128 1.00 57.81 109 ARG A C 1
ATOM 909 O O . ARG A 1 109 ? 4.691 -15.716 -27.471 1.00 57.81 109 ARG A O 1
ATOM 916 N N . PHE A 1 110 ? 6.349 -14.933 -26.192 1.00 59.00 110 PHE A N 1
ATOM 917 C CA . PHE A 1 110 ? 6.249 -16.025 -25.243 1.00 59.00 110 PHE A CA 1
ATOM 918 C C . PHE A 1 110 ? 4.998 -15.772 -24.405 1.00 59.00 110 PHE A C 1
ATOM 920 O O . PHE A 1 110 ? 4.820 -14.700 -23.837 1.00 59.00 110 PHE A O 1
ATOM 927 N N . TRP A 1 111 ? 4.101 -16.756 -24.363 1.00 61.88 111 TRP A N 1
ATOM 928 C CA . TRP A 1 111 ? 2.863 -16.684 -23.581 1.00 61.88 111 TRP A CA 1
ATOM 929 C C . TRP A 1 111 ? 3.130 -16.610 -22.062 1.00 61.88 111 TRP A C 1
ATOM 931 O O . TRP A 1 111 ? 2.222 -16.321 -21.283 1.00 61.88 111 TRP A O 1
ATOM 941 N N . PHE A 1 112 ? 4.380 -16.849 -21.649 1.00 66.19 112 PHE A N 1
ATOM 942 C CA . PHE A 1 112 ? 4.812 -16.909 -20.263 1.00 66.19 112 PHE A CA 1
ATOM 943 C C . PHE A 1 112 ? 6.186 -16.241 -20.096 1.00 66.19 112 PHE A C 1
ATOM 945 O O . PHE A 1 112 ? 7.191 -16.756 -20.586 1.00 66.19 112 PHE A O 1
ATOM 952 N N . ASP A 1 113 ? 6.206 -15.089 -19.427 1.00 73.81 113 ASP A N 1
ATOM 953 C CA . ASP A 1 113 ? 7.415 -14.367 -19.011 1.00 73.81 113 ASP A CA 1
ATOM 954 C C . ASP A 1 113 ? 7.636 -14.525 -17.494 1.00 73.81 113 ASP A C 1
ATOM 956 O O . ASP A 1 113 ? 6.680 -14.768 -16.753 1.00 73.81 113 ASP A O 1
ATOM 960 N N . GLU A 1 114 ? 8.874 -14.367 -17.018 1.00 80.81 114 GLU A N 1
ATOM 961 C CA . GLU A 1 114 ? 9.236 -14.437 -15.591 1.00 80.81 114 GLU A CA 1
ATOM 962 C C . GLU A 1 114 ? 8.401 -13.454 -14.759 1.00 80.81 114 GLU A C 1
ATOM 964 O O . GLU A 1 114 ? 7.868 -13.816 -13.708 1.00 80.81 114 GLU A O 1
ATOM 969 N N . LEU A 1 115 ? 8.179 -12.245 -15.287 1.00 80.94 115 LEU A N 1
ATOM 970 C CA . LEU A 1 115 ? 7.328 -11.239 -14.657 1.00 80.94 115 LEU A CA 1
ATOM 971 C C . LEU A 1 115 ? 5.861 -11.690 -14.579 1.00 80.94 115 LEU A C 1
ATOM 973 O O . LEU A 1 115 ? 5.212 -11.530 -13.547 1.00 80.94 115 LEU A O 1
ATOM 977 N N . SER A 1 116 ? 5.340 -12.295 -15.651 1.00 81.69 116 SER A N 1
ATOM 978 C CA . SER A 1 116 ? 3.965 -12.817 -15.684 1.00 81.69 116 SER A CA 1
ATOM 979 C C . SER A 1 116 ? 3.779 -13.981 -14.704 1.00 81.69 116 SER A C 1
ATOM 981 O O . SER A 1 116 ? 2.731 -14.090 -14.067 1.00 81.69 116 SER A O 1
ATOM 983 N N . CYS A 1 117 ? 4.806 -14.821 -14.547 1.00 85.00 117 CYS A N 1
ATOM 984 C CA . CYS A 1 117 ? 4.845 -15.890 -13.553 1.00 85.00 117 CYS A CA 1
ATOM 985 C C . CYS A 1 117 ? 4.784 -15.330 -12.128 1.00 85.00 117 CYS A C 1
ATOM 987 O O . CYS A 1 117 ? 3.940 -15.756 -11.343 1.00 85.00 117 CYS A O 1
ATOM 989 N N . ALA A 1 118 ? 5.626 -14.339 -11.814 1.00 87.62 118 ALA A N 1
ATOM 990 C CA . ALA A 1 118 ? 5.654 -13.700 -10.500 1.00 87.62 118 ALA A CA 1
ATOM 991 C C . ALA A 1 118 ? 4.296 -13.074 -10.144 1.00 87.62 118 ALA A C 1
ATOM 993 O O . ALA A 1 118 ? 3.773 -13.310 -9.059 1.00 87.62 118 ALA A O 1
ATOM 994 N N . ILE A 1 119 ? 3.685 -12.357 -11.094 1.00 87.06 119 ILE A N 1
ATOM 995 C CA . ILE A 1 119 ? 2.341 -11.784 -10.944 1.00 87.06 119 ILE A CA 1
ATOM 996 C C . ILE A 1 119 ? 1.307 -12.884 -10.658 1.00 87.06 119 ILE A C 1
ATOM 998 O O . ILE A 1 119 ? 0.495 -12.753 -9.745 1.00 87.06 119 ILE A O 1
ATOM 1002 N N . CYS A 1 120 ? 1.329 -13.977 -11.423 1.00 88.56 120 CYS A N 1
ATOM 1003 C CA . CYS A 1 120 ? 0.390 -15.082 -11.246 1.00 88.56 120 CYS A CA 1
ATOM 1004 C C . CYS A 1 120 ? 0.541 -15.750 -9.870 1.00 88.56 120 CYS A C 1
ATOM 1006 O O . CYS A 1 120 ? -0.459 -15.978 -9.192 1.00 88.56 120 CYS A O 1
ATOM 1008 N N . LEU A 1 121 ? 1.779 -16.013 -9.440 1.00 91.75 121 LEU A N 1
ATOM 1009 C CA . LEU A 1 121 ? 2.074 -16.604 -8.135 1.00 91.75 121 LEU A CA 1
ATOM 1010 C C . LEU A 1 121 ? 1.607 -15.717 -6.979 1.00 91.75 121 LEU A C 1
ATOM 1012 O O . LEU A 1 121 ? 0.994 -16.235 -6.051 1.00 91.75 121 LEU A O 1
ATOM 1016 N N . GLU A 1 122 ? 1.835 -14.406 -7.058 1.00 91.00 122 GLU A N 1
ATOM 1017 C CA . GLU A 1 122 ? 1.387 -13.443 -6.045 1.00 91.00 122 GLU A CA 1
ATOM 1018 C C . GLU A 1 122 ? -0.142 -13.464 -5.892 1.00 91.00 122 GLU A C 1
ATOM 1020 O O . GLU A 1 122 ? -0.667 -13.629 -4.792 1.00 91.00 122 GLU A O 1
ATOM 1025 N N . TYR A 1 123 ? -0.888 -13.378 -6.999 1.00 91.19 123 TYR A N 1
ATOM 1026 C CA . TYR A 1 123 ? -2.353 -13.382 -6.935 1.00 91.19 123 TYR A CA 1
ATOM 1027 C C . TYR A 1 123 ? -2.927 -14.735 -6.503 1.00 91.19 123 TYR A C 1
ATOM 1029 O O . TYR A 1 123 ? -3.899 -14.764 -5.749 1.00 91.19 123 TYR A O 1
ATOM 1037 N N . ILE A 1 124 ? -2.320 -15.854 -6.916 1.00 94.12 124 ILE A N 1
ATOM 1038 C CA . ILE A 1 124 ? -2.693 -17.183 -6.411 1.00 94.12 124 ILE A CA 1
ATOM 1039 C C . ILE A 1 124 ? -2.430 -17.268 -4.906 1.00 94.12 124 ILE A C 1
ATOM 1041 O O . ILE A 1 124 ? -3.281 -17.764 -4.171 1.00 94.12 124 ILE A O 1
ATOM 1045 N N . PHE A 1 125 ? -1.288 -16.767 -4.434 1.00 95.38 125 PHE A N 1
ATOM 1046 C CA . PHE A 1 125 ? -0.966 -16.731 -3.013 1.00 95.38 125 PHE A CA 1
ATOM 1047 C C . PHE A 1 125 ? -2.019 -15.946 -2.222 1.00 95.38 125 PHE A C 1
ATOM 1049 O O . PHE A 1 125 ? -2.538 -16.471 -1.240 1.00 95.38 125 PHE A O 1
ATOM 1056 N N . LEU A 1 126 ? -2.424 -14.759 -2.689 1.00 91.69 126 LEU A N 1
ATOM 1057 C CA . LEU A 1 126 ? -3.497 -13.974 -2.063 1.00 91.69 126 LEU A CA 1
ATOM 1058 C C . LEU A 1 126 ? -4.845 -14.716 -2.061 1.00 91.69 126 LEU A C 1
ATOM 1060 O O . LEU A 1 126 ? -5.556 -14.717 -1.052 1.00 91.69 126 LEU A O 1
ATOM 1064 N N . MET A 1 127 ? -5.187 -15.393 -3.162 1.00 93.69 127 MET A N 1
ATOM 1065 C CA . MET A 1 127 ? -6.403 -16.209 -3.258 1.00 93.69 127 MET A CA 1
ATOM 1066 C C . MET A 1 127 ? -6.386 -17.413 -2.309 1.00 93.69 127 MET A C 1
ATOM 1068 O O . MET A 1 127 ? -7.435 -17.784 -1.786 1.00 93.69 127 MET A O 1
ATOM 1072 N N . VAL A 1 128 ? -5.226 -18.030 -2.083 1.00 96.00 128 VAL A N 1
ATOM 1073 C CA . VAL A 1 128 ? -5.074 -19.123 -1.114 1.00 96.00 128 VAL A CA 1
ATOM 1074 C C . VAL A 1 128 ? -5.138 -18.577 0.308 1.00 96.00 128 VAL A C 1
ATOM 1076 O O . VAL A 1 128 ? -5.862 -19.140 1.127 1.00 96.00 128 VAL A O 1
ATOM 1079 N N . LEU A 1 129 ? -4.451 -17.463 0.584 1.00 92.44 129 LEU A N 1
ATOM 1080 C CA . LEU A 1 129 ? -4.410 -16.811 1.893 1.00 92.44 129 LEU A CA 1
ATOM 1081 C C . LEU A 1 129 ? -5.824 -16.525 2.400 1.00 92.44 129 LEU A C 1
ATOM 1083 O O . LEU A 1 129 ? -6.166 -16.940 3.500 1.00 92.44 129 LEU A O 1
ATOM 1087 N N . VAL A 1 130 ? -6.689 -15.926 1.576 1.00 91.56 130 VAL A N 1
ATOM 1088 C CA . VAL A 1 130 ? -8.064 -15.603 1.998 1.00 91.56 130 VAL A CA 1
ATOM 1089 C C . VAL A 1 130 ? -8.910 -16.842 2.332 1.00 91.56 130 VAL A C 1
ATOM 1091 O O . VAL A 1 130 ? -9.847 -16.762 3.124 1.00 91.56 130 VAL A O 1
ATOM 1094 N N . VAL A 1 131 ? -8.584 -18.004 1.757 1.00 93.31 131 VAL A N 1
ATOM 1095 C CA . VAL A 1 131 ? -9.288 -19.264 2.034 1.00 93.31 131 VAL A CA 1
ATOM 1096 C C . VAL A 1 131 ? -8.771 -19.932 3.302 1.00 93.31 131 VAL A C 1
ATOM 1098 O O . VAL A 1 131 ? -9.582 -20.467 4.059 1.00 93.31 131 VAL A O 1
ATOM 1101 N N . ILE A 1 132 ? -7.459 -19.904 3.545 1.00 94.19 132 ILE A N 1
ATOM 1102 C CA . ILE A 1 132 ? -6.841 -20.561 4.708 1.00 94.19 132 ILE A CA 1
ATOM 1103 C C . ILE A 1 132 ? -6.873 -19.696 5.971 1.00 94.19 132 ILE A C 1
ATOM 1105 O O . ILE A 1 132 ? -6.866 -20.238 7.072 1.00 94.19 132 ILE A O 1
ATOM 1109 N N . SER A 1 133 ? -6.901 -18.368 5.832 1.00 90.19 133 SER A N 1
ATOM 1110 C CA . SER A 1 133 ? -6.939 -17.446 6.963 1.00 90.19 133 SER A CA 1
ATOM 1111 C C . SER A 1 133 ? -8.324 -17.450 7.602 1.00 90.19 133 SER A C 1
ATOM 1113 O O . SER A 1 133 ? -9.329 -17.115 6.968 1.00 90.19 133 SER A O 1
ATOM 1115 N N . ASP A 1 134 ? -8.364 -17.843 8.869 1.00 90.06 134 ASP A N 1
ATOM 1116 C CA . ASP A 1 134 ? -9.555 -17.806 9.709 1.00 90.06 134 ASP A CA 1
ATOM 1117 C C . ASP A 1 134 ? -9.496 -16.552 10.596 1.00 90.06 134 ASP A C 1
ATOM 1119 O O . ASP A 1 134 ? -8.550 -16.431 11.385 1.00 90.06 134 ASP A O 1
ATOM 1123 N N . PRO A 1 135 ? -10.440 -15.600 10.457 1.00 88.50 135 PRO A N 1
ATOM 1124 C CA . PRO A 1 135 ? -10.436 -14.376 11.254 1.00 88.50 135 PRO A CA 1
ATOM 1125 C C . PRO A 1 135 ? -10.545 -14.645 12.761 1.00 88.50 135 PRO A C 1
ATOM 1127 O O . PRO A 1 135 ? -9.980 -13.880 13.538 1.00 88.50 135 PRO A O 1
ATOM 1130 N N . LEU A 1 136 ? -11.171 -15.756 13.176 1.00 89.81 136 LEU A N 1
ATOM 1131 C CA . LEU A 1 136 ? -11.318 -16.125 14.590 1.00 89.81 136 LEU A CA 1
ATOM 1132 C C . LEU A 1 136 ? -9.984 -16.441 15.275 1.00 89.81 136 LEU A C 1
ATOM 1134 O O . LEU A 1 136 ? -9.848 -16.292 16.486 1.00 89.81 136 LEU A O 1
ATOM 1138 N N . ASN A 1 137 ? -8.981 -16.865 14.505 1.00 90.62 137 ASN A N 1
ATOM 1139 C CA . ASN A 1 137 ? -7.654 -17.181 15.033 1.00 90.62 137 ASN A CA 1
ATOM 1140 C C . ASN A 1 137 ? -6.733 -15.950 15.097 1.00 90.62 137 ASN A C 1
ATOM 1142 O O . ASN A 1 137 ? -5.566 -16.075 15.473 1.00 90.62 137 ASN A O 1
ATOM 1146 N N . ILE A 1 138 ? -7.219 -14.764 14.710 1.00 90.06 138 ILE A N 1
ATOM 1147 C CA . ILE A 1 138 ? -6.437 -13.528 14.735 1.00 90.06 138 ILE A CA 1
ATOM 1148 C C . ILE A 1 138 ? -6.543 -12.904 16.124 1.00 90.06 138 ILE A C 1
ATOM 1150 O O . ILE A 1 138 ? -7.580 -12.365 16.505 1.00 90.06 138 ILE A O 1
ATOM 1154 N N . VAL A 1 139 ? -5.432 -12.931 16.858 1.00 90.56 139 VAL A N 1
ATOM 1155 C CA . VAL A 1 139 ? -5.284 -12.245 18.143 1.00 90.56 139 VAL A CA 1
ATOM 1156 C C . VAL A 1 139 ? -4.246 -11.147 17.985 1.00 90.56 139 VAL A C 1
ATOM 1158 O O . VAL A 1 139 ? -3.107 -11.395 17.588 1.00 90.56 139 VAL A O 1
ATOM 1161 N N . SER A 1 140 ? -4.641 -9.914 18.282 1.00 87.69 140 SER A N 1
ATOM 1162 C CA . SER A 1 140 ? -3.727 -8.782 18.303 1.00 87.69 140 SER A CA 1
ATOM 1163 C C . SER A 1 140 ? -3.211 -8.566 19.721 1.00 87.69 140 SER A C 1
ATOM 1165 O O . SER A 1 140 ? -3.857 -7.916 20.545 1.00 87.69 140 SER A O 1
ATOM 1167 N N . GLU A 1 141 ? -2.032 -9.118 20.001 1.00 83.69 141 GLU A N 1
ATOM 1168 C CA . GLU A 1 141 ? -1.279 -8.878 21.232 1.00 83.69 141 GLU A CA 1
ATOM 1169 C C . GLU A 1 141 ? -0.300 -7.723 20.987 1.00 83.69 141 GLU A C 1
ATOM 1171 O O . GLU A 1 141 ? 0.596 -7.819 20.147 1.00 83.69 141 GLU A O 1
ATOM 1176 N N . GLY A 1 142 ? -0.480 -6.590 21.666 1.00 77.00 142 GLY A N 1
ATOM 1177 C CA . GLY A 1 142 ? 0.363 -5.425 21.419 1.00 77.00 142 GLY A CA 1
ATOM 1178 C C . GLY A 1 142 ? 0.007 -4.198 22.244 1.00 77.00 142 GLY A C 1
ATOM 1179 O O . GLY A 1 142 ? -0.876 -4.218 23.103 1.00 77.00 142 GLY A O 1
ATOM 1180 N N . ILE A 1 143 ? 0.736 -3.113 21.975 1.00 76.19 143 ILE A N 1
ATOM 1181 C CA . ILE A 1 143 ? 0.460 -1.802 22.561 1.00 76.19 143 ILE A CA 1
ATOM 1182 C C . ILE A 1 143 ? -0.754 -1.227 21.837 1.00 76.19 143 ILE A C 1
ATOM 1184 O O . ILE A 1 143 ? -0.638 -0.629 20.772 1.00 76.19 143 ILE A O 1
ATOM 1188 N N . HIS A 1 144 ? -1.926 -1.433 22.418 1.00 81.56 144 HIS A N 1
ATOM 1189 C CA . HIS A 1 144 ? -3.154 -0.807 21.947 1.00 81.56 144 HIS A CA 1
ATOM 1190 C C . HIS A 1 144 ? -3.371 0.546 22.613 1.00 81.56 144 HIS A C 1
ATOM 1192 O O . HIS A 1 144 ? -2.682 0.926 23.564 1.00 81.56 144 HIS A O 1
ATOM 1198 N N . GLN A 1 145 ? -4.355 1.287 22.108 1.00 81.06 145 GLN A N 1
ATOM 1199 C CA . GLN A 1 145 ? -4.778 2.533 22.730 1.00 81.06 145 GLN A CA 1
ATOM 1200 C C . GLN A 1 145 ? -5.171 2.277 24.193 1.00 81.06 145 GLN A C 1
ATOM 1202 O O . GLN A 1 145 ? -5.947 1.372 24.487 1.00 81.06 145 GLN A O 1
ATOM 1207 N N . ALA A 1 146 ? -4.640 3.063 25.125 1.00 82.19 146 ALA A N 1
ATOM 1208 C CA . ALA A 1 146 ? -4.894 2.854 26.545 1.00 82.19 146 ALA A CA 1
ATOM 1209 C C . ALA A 1 146 ? -6.398 2.913 26.875 1.00 82.19 146 ALA A C 1
ATOM 1211 O O . ALA A 1 146 ? -7.108 3.788 26.378 1.00 82.19 146 ALA A O 1
ATOM 1212 N N . ILE A 1 147 ? -6.883 2.009 27.732 1.00 82.94 147 ILE A N 1
ATOM 1213 C CA . ILE A 1 147 ? -8.252 2.072 28.266 1.00 82.94 147 ILE A CA 1
ATOM 1214 C C . ILE A 1 147 ? -8.285 3.102 29.391 1.00 82.94 147 ILE A C 1
ATOM 1216 O O . ILE A 1 147 ? -7.445 3.080 30.284 1.00 82.94 147 ILE A O 1
ATOM 1220 N N . GLY A 1 148 ? -9.270 3.993 29.355 1.00 80.38 148 GLY A N 1
ATOM 1221 C CA . GLY A 1 148 ? -9.354 5.136 30.260 1.00 80.38 148 GLY A CA 1
ATOM 1222 C C . GLY A 1 148 ? -10.697 5.864 30.159 1.00 80.38 148 GLY A C 1
ATOM 1223 O O . GLY A 1 148 ? -11.665 5.296 29.646 1.00 80.38 148 GLY A O 1
ATOM 1224 N N . PRO A 1 149 ? -10.810 7.100 30.672 1.00 81.19 149 PRO A N 1
ATOM 1225 C CA . PRO A 1 149 ? -12.077 7.827 30.710 1.00 81.19 149 PRO A CA 1
ATOM 1226 C C . PRO A 1 149 ? -12.628 8.147 29.309 1.00 81.19 149 PRO A C 1
ATOM 1228 O O . PRO A 1 149 ? -11.999 8.854 28.524 1.00 81.19 149 PRO A O 1
ATOM 1231 N N . CYS A 1 150 ? -13.859 7.705 29.038 1.00 77.69 150 CYS A N 1
ATOM 1232 C CA . CYS A 1 150 ? -14.519 7.740 27.723 1.00 77.69 150 CYS A CA 1
ATOM 1233 C C . CYS A 1 150 ? -14.773 9.108 27.074 1.00 77.69 150 CYS A C 1
ATOM 1235 O O . CYS A 1 150 ? -15.259 9.176 25.951 1.00 77.69 150 CYS A O 1
ATOM 1237 N N . LYS A 1 151 ? -14.560 10.210 27.793 1.00 80.75 151 LYS A N 1
ATOM 1238 C CA . LYS A 1 151 ? -14.940 11.559 27.335 1.00 80.75 151 LYS A CA 1
ATOM 1239 C C . LYS A 1 151 ? -13.755 12.504 27.193 1.00 80.75 151 LYS A C 1
ATOM 1241 O O . LYS A 1 151 ? -13.950 13.702 27.008 1.00 80.75 151 LYS A O 1
ATOM 1246 N N . GLN A 1 152 ? -12.535 11.990 27.317 1.00 79.88 152 GLN A N 1
ATOM 1247 C CA . GLN A 1 152 ? -11.343 12.800 27.116 1.00 79.88 152 GLN A CA 1
ATOM 1248 C C . GLN A 1 152 ? -10.956 12.758 25.643 1.00 79.88 152 GLN A C 1
ATOM 1250 O O . GLN A 1 152 ? -10.532 11.723 25.135 1.00 79.88 152 GLN A O 1
ATOM 1255 N N . MET A 1 153 ? -11.125 13.894 24.974 1.00 78.56 153 MET A N 1
ATOM 1256 C CA . MET A 1 153 ? -10.611 14.114 23.628 1.00 78.56 153 MET A CA 1
ATOM 1257 C C . MET A 1 153 ? -9.193 14.668 23.731 1.00 78.56 153 MET A C 1
ATOM 1259 O O . MET A 1 153 ? -8.885 15.436 24.645 1.00 78.56 153 MET A O 1
ATOM 1263 N N . GLU A 1 154 ? -8.337 14.269 22.804 1.00 78.19 154 GLU A N 1
ATOM 1264 C CA . GLU A 1 154 ? -7.007 14.832 22.632 1.00 78.19 154 GLU A CA 1
ATOM 1265 C C . GLU A 1 154 ? -6.918 15.518 21.271 1.00 78.19 154 GLU A C 1
ATOM 1267 O O . GLU A 1 154 ? -7.367 14.987 20.248 1.00 78.19 154 GLU A O 1
ATOM 1272 N N . GLU A 1 155 ? -6.340 16.719 21.278 1.00 70.38 155 GLU A N 1
ATOM 1273 C CA . GLU A 1 155 ? -6.066 17.455 20.055 1.00 70.38 155 GLU A CA 1
ATOM 1274 C C . GLU A 1 155 ? -4.856 16.835 19.368 1.00 70.38 155 GLU A C 1
ATOM 1276 O O . GLU A 1 155 ? -3.726 16.904 19.863 1.00 70.38 155 GLU A O 1
ATOM 1281 N N . VAL A 1 156 ? -5.070 16.250 18.196 1.00 61.44 156 VAL A N 1
ATOM 1282 C CA . VAL A 1 156 ? -3.979 15.686 17.413 1.00 61.44 156 VAL A CA 1
ATOM 1283 C C . VAL A 1 156 ? -3.340 16.818 16.605 1.00 61.44 156 VAL A C 1
ATOM 1285 O O . VAL A 1 156 ? -3.663 17.050 15.443 1.00 61.44 156 VAL A O 1
ATOM 1288 N N . ASN A 1 157 ? -2.424 17.551 17.246 1.00 49.22 157 ASN A N 1
ATOM 1289 C CA . ASN A 1 157 ? -1.720 18.711 16.672 1.00 49.22 157 ASN A CA 1
ATOM 1290 C C . ASN A 1 157 ? -0.516 18.350 15.781 1.00 49.22 157 ASN A C 1
ATOM 1292 O O . ASN A 1 157 ? 0.264 19.218 15.369 1.00 49.22 157 ASN A O 1
ATOM 1296 N N . SER A 1 158 ? -0.353 17.071 15.456 1.00 49.09 158 SER A N 1
ATOM 1297 C CA . SER A 1 158 ? 0.764 16.595 14.652 1.00 49.09 158 SER A CA 1
ATOM 1298 C C . SER A 1 158 ? 0.347 16.474 13.183 1.00 49.09 158 SER A C 1
ATOM 1300 O O . SER A 1 158 ? -0.642 15.798 12.904 1.00 49.09 158 SER A O 1
ATOM 1302 N N . PRO A 1 159 ? 1.140 16.973 12.210 1.00 41.50 159 PRO A N 1
ATOM 1303 C CA . PRO A 1 159 ? 0.984 16.576 10.801 1.00 41.50 159 PRO A CA 1
ATOM 1304 C C . PRO A 1 159 ? 1.111 15.046 10.608 1.00 41.50 159 PRO A C 1
ATOM 1306 O O . PRO A 1 159 ? 0.689 14.502 9.596 1.00 41.50 159 PRO A O 1
ATOM 1309 N N . ALA A 1 160 ? 1.639 14.353 11.625 1.00 40.50 160 ALA A N 1
ATOM 1310 C CA . ALA A 1 160 ? 1.714 12.906 11.799 1.00 40.50 160 ALA A CA 1
ATOM 1311 C C . ALA A 1 160 ? 0.421 12.212 12.274 1.00 40.50 160 ALA A C 1
ATOM 1313 O O . ALA A 1 160 ? 0.346 10.988 12.219 1.00 40.50 160 ALA A O 1
ATOM 1314 N N . GLY A 1 161 ? -0.593 12.947 12.737 1.00 39.91 161 GLY A N 1
ATOM 1315 C CA . GLY A 1 161 ? -1.830 12.385 13.297 1.00 39.91 161 GLY A CA 1
ATOM 1316 C C . GLY A 1 161 ? -2.663 11.548 12.326 1.00 39.91 161 GLY A C 1
ATOM 1317 O O . GLY A 1 161 ? -3.500 10.761 12.748 1.00 39.91 161 GLY A O 1
ATOM 1318 N N . LEU A 1 1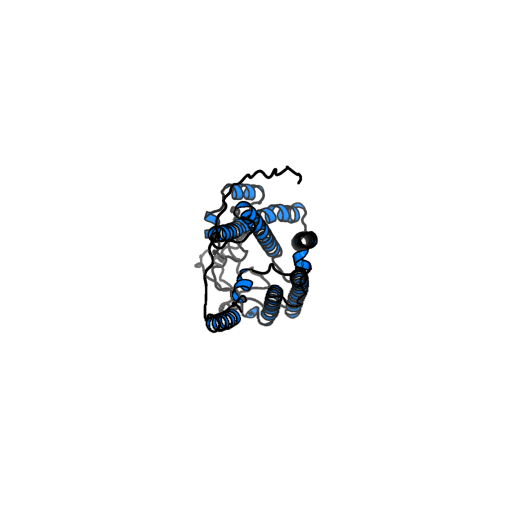62 ? -2.397 11.709 11.029 1.00 37.34 162 LEU A N 1
ATOM 1319 C CA . LEU A 1 162 ? -3.010 10.965 9.928 1.00 37.34 162 LEU A CA 1
ATOM 1320 C C . LEU A 1 162 ? -2.115 9.838 9.386 1.00 37.34 162 LEU A C 1
ATOM 1322 O O . LEU A 1 162 ? -2.587 9.006 8.621 1.00 37.34 162 LEU A O 1
ATOM 1326 N N . CYS A 1 163 ? -0.835 9.801 9.777 1.00 39.19 163 CYS A N 1
ATOM 1327 C CA . CYS A 1 163 ? 0.074 8.674 9.526 1.00 39.19 163 CYS A CA 1
ATOM 1328 C C . CYS A 1 163 ? 0.147 7.708 10.719 1.00 39.19 163 CYS A C 1
ATOM 1330 O O . CYS A 1 163 ? 0.766 6.651 10.623 1.00 39.19 163 CYS A O 1
ATOM 1332 N N . GLY A 1 164 ? -0.511 8.046 11.831 1.00 33.25 164 GLY A N 1
ATOM 1333 C CA . GLY A 1 164 ? -0.926 7.068 12.819 1.00 33.25 164 GLY A CA 1
ATOM 1334 C C . GLY A 1 164 ? -2.066 6.246 12.235 1.00 33.25 164 GLY A C 1
ATOM 1335 O O . GLY A 1 164 ? -3.170 6.753 12.046 1.00 33.25 164 GLY A O 1
ATOM 1336 N N . ASN A 1 165 ? -1.795 4.975 11.949 1.00 35.81 165 ASN A N 1
ATOM 1337 C CA . ASN A 1 165 ? -2.839 3.978 11.749 1.00 35.81 165 ASN A CA 1
ATOM 1338 C C . ASN A 1 165 ? -3.894 4.121 12.876 1.00 35.81 165 ASN A C 1
ATOM 1340 O O . ASN A 1 165 ? -3.523 4.371 14.030 1.00 35.81 165 ASN A O 1
ATOM 1344 N N . PRO A 1 166 ? -5.197 3.903 12.616 1.00 40.72 166 PRO A N 1
ATOM 1345 C CA . PRO A 1 166 ? -6.176 3.740 13.695 1.00 40.72 166 PRO A CA 1
ATOM 1346 C C . PRO A 1 166 ? -5.776 2.621 14.683 1.00 40.72 166 PRO A C 1
ATOM 1348 O O . PRO A 1 166 ? -6.174 2.669 15.846 1.00 40.72 166 PRO A O 1
ATOM 1351 N N . TYR A 1 167 ? -4.901 1.702 14.256 1.00 38.22 167 TYR A N 1
ATOM 1352 C CA . TYR A 1 167 ? -4.231 0.677 15.055 1.00 38.22 167 TYR A CA 1
ATOM 1353 C C . TYR A 1 167 ? -2.843 1.148 15.527 1.00 38.22 167 TYR A C 1
ATOM 1355 O O . TYR A 1 167 ? -1.932 1.330 14.723 1.00 38.22 167 TYR A O 1
ATOM 1363 N N . GLY A 1 168 ? -2.681 1.368 16.832 1.00 34.62 168 GLY A N 1
ATOM 1364 C CA . GLY A 1 168 ? -1.503 1.979 17.463 1.00 34.62 168 GLY A CA 1
ATOM 1365 C C . GLY A 1 168 ? -0.175 1.218 17.333 1.00 34.62 168 GLY A C 1
ATOM 1366 O O . GLY A 1 168 ? 0.352 0.726 18.320 1.00 34.62 168 GLY A O 1
ATOM 1367 N N . SER A 1 169 ? 0.439 1.182 16.151 1.00 34.53 169 SER A N 1
ATOM 1368 C CA . SER A 1 169 ? 1.815 0.702 15.984 1.00 34.53 169 SER A CA 1
ATOM 1369 C C . SER A 1 169 ? 2.811 1.870 15.965 1.00 34.53 169 SER A C 1
ATOM 1371 O O . SER A 1 169 ? 2.878 2.621 14.993 1.00 34.53 169 SER A O 1
ATOM 1373 N N . THR A 1 170 ? 3.637 1.968 17.006 1.00 35.91 170 THR A N 1
ATOM 1374 C CA . THR A 1 170 ? 4.750 2.921 17.231 1.00 35.91 170 THR A CA 1
ATOM 1375 C C . THR A 1 170 ? 5.965 2.731 16.302 1.00 35.91 170 THR A C 1
ATOM 1377 O O . THR A 1 170 ? 7.060 3.221 16.568 1.00 35.91 170 THR A O 1
ATOM 1380 N N . GLN A 1 171 ? 5.828 1.998 15.194 1.00 34.28 171 GLN A N 1
ATOM 1381 C CA . GLN A 1 171 ? 6.982 1.506 14.432 1.00 34.28 171 GLN A CA 1
ATOM 1382 C C . GLN A 1 171 ? 7.600 2.534 13.458 1.00 34.28 171 GLN A C 1
ATOM 1384 O O . GLN A 1 171 ? 8.661 2.274 12.895 1.00 34.28 171 GLN A O 1
ATOM 1389 N N . PHE A 1 172 ? 6.992 3.715 13.285 1.00 38.88 172 PHE A N 1
ATOM 1390 C CA . PHE A 1 172 ? 7.421 4.725 12.302 1.00 38.88 172 PHE A CA 1
ATOM 1391 C C . PHE A 1 172 ? 7.955 6.047 12.889 1.00 38.88 172 PHE A C 1
ATOM 1393 O O . PHE A 1 172 ? 8.276 6.955 12.121 1.00 38.88 172 PHE A O 1
ATOM 1400 N N . ASP A 1 173 ? 8.153 6.150 14.207 1.00 39.94 173 ASP A N 1
ATOM 1401 C CA . ASP A 1 173 ? 8.639 7.387 14.853 1.00 39.94 173 ASP A CA 1
ATOM 1402 C C . ASP A 1 173 ? 10.063 7.794 14.406 1.00 39.94 173 ASP A C 1
ATOM 1404 O O . ASP A 1 173 ? 10.407 8.974 14.360 1.00 39.94 173 ASP A O 1
ATOM 1408 N N . TRP A 1 174 ? 10.905 6.842 13.986 1.00 38.56 174 TRP A N 1
ATOM 1409 C CA . TRP A 1 174 ? 12.286 7.127 13.560 1.00 38.56 174 TRP A CA 1
ATOM 1410 C C . TRP A 1 174 ? 12.403 7.746 12.158 1.00 38.56 174 TRP A C 1
ATOM 1412 O O . TRP A 1 174 ? 13.363 8.467 11.883 1.00 38.56 174 TRP A O 1
ATOM 1422 N N . LEU A 1 175 ? 11.430 7.518 11.267 1.00 39.81 175 LEU A N 1
ATOM 1423 C CA . LEU A 1 175 ? 11.416 8.111 9.918 1.00 39.81 175 LEU A CA 1
ATOM 1424 C C . LEU A 1 175 ? 11.011 9.598 9.935 1.00 39.81 175 LEU A C 1
ATOM 1426 O O . LEU A 1 175 ? 11.265 10.322 8.973 1.00 39.81 175 LEU A O 1
ATOM 1430 N N . GLN A 1 176 ? 10.446 10.077 11.047 1.00 44.44 176 GLN A N 1
ATOM 1431 C CA . GLN A 1 176 ? 10.023 11.467 11.244 1.00 44.44 176 GLN A CA 1
ATOM 1432 C C . GLN A 1 176 ? 11.155 12.432 11.584 1.00 44.44 176 GLN A C 1
ATOM 1434 O O . GLN A 1 176 ? 11.025 13.626 11.319 1.00 44.44 176 GLN A O 1
ATOM 1439 N N . SER A 1 177 ? 12.291 11.939 12.083 1.00 47.50 177 SER A N 1
ATOM 1440 C CA . SER A 1 177 ? 13.423 12.804 12.441 1.00 47.50 177 SER A CA 1
ATOM 1441 C C . SER A 1 177 ? 14.113 13.453 11.226 1.00 47.50 177 SER A C 1
ATOM 1443 O O . SER A 1 177 ? 14.969 14.315 11.405 1.00 47.50 177 SER A O 1
ATOM 1445 N N . PHE A 1 178 ? 13.739 13.057 10.002 1.00 47.66 178 PHE A N 1
ATOM 1446 C CA . PHE A 1 178 ? 14.275 13.573 8.736 1.00 47.66 178 PHE A CA 1
ATOM 1447 C C . PHE A 1 178 ? 13.281 14.430 7.933 1.00 47.66 178 PHE A C 1
ATOM 1449 O O . PHE A 1 178 ? 13.572 14.807 6.797 1.00 47.66 178 PHE A O 1
ATOM 1456 N N . ALA A 1 179 ? 12.112 14.752 8.493 1.00 50.88 179 ALA A N 1
ATOM 1457 C CA . ALA A 1 179 ? 11.139 15.616 7.834 1.00 50.88 179 ALA A CA 1
ATOM 1458 C C . ALA A 1 179 ? 11.688 17.049 7.681 1.00 50.88 179 ALA A C 1
ATOM 1460 O O . ALA A 1 179 ? 12.047 17.664 8.686 1.00 50.88 179 ALA A O 1
ATOM 1461 N N . PRO A 1 180 ? 11.730 17.640 6.471 1.00 53.84 180 PRO A N 1
ATOM 1462 C CA . PRO A 1 180 ? 12.040 19.056 6.347 1.00 53.84 180 PRO A CA 1
ATOM 1463 C C . PRO A 1 180 ? 10.897 19.875 6.966 1.00 53.84 180 PRO A C 1
ATOM 1465 O O . PRO A 1 180 ? 9.750 19.772 6.531 1.00 53.84 180 PRO A O 1
ATOM 1468 N N . GLU A 1 181 ? 11.219 20.715 7.954 1.00 50.91 181 GLU A N 1
ATOM 1469 C CA . GLU A 1 181 ? 10.328 21.667 8.657 1.00 50.91 181 GLU A CA 1
ATOM 1470 C C . GLU A 1 181 ? 9.301 22.359 7.731 1.00 50.91 181 GLU A C 1
ATOM 1472 O O . GLU A 1 181 ? 8.135 22.546 8.084 1.00 50.91 181 GLU A O 1
ATOM 1477 N N . PHE A 1 182 ? 9.714 22.673 6.500 1.00 48.84 182 PHE A N 1
ATOM 1478 C CA . PHE A 1 182 ? 8.893 23.308 5.468 1.00 48.84 182 PHE A CA 1
ATOM 1479 C C . PHE A 1 182 ? 7.667 22.478 5.041 1.00 48.84 182 PHE A C 1
ATOM 1481 O O . PHE A 1 182 ? 6.584 23.030 4.850 1.00 48.84 182 PHE A O 1
ATOM 1488 N N . MET A 1 183 ? 7.793 21.152 4.939 1.00 53.28 183 MET A N 1
ATOM 1489 C CA . MET A 1 183 ? 6.679 20.269 4.562 1.00 53.28 183 MET A CA 1
ATOM 1490 C C . MET A 1 183 ? 5.640 20.165 5.682 1.00 53.28 183 MET A C 1
ATOM 1492 O O . MET A 1 183 ? 4.438 20.183 5.416 1.00 53.28 183 MET A O 1
ATOM 1496 N N . CYS A 1 184 ? 6.089 20.146 6.940 1.00 49.69 184 CYS A N 1
ATOM 1497 C CA . CYS A 1 184 ? 5.205 20.212 8.104 1.00 49.69 184 CYS A CA 1
ATOM 1498 C C . CYS A 1 184 ? 4.419 21.530 8.155 1.00 49.69 184 CYS A C 1
ATOM 1500 O O . CYS A 1 184 ? 3.250 21.524 8.537 1.00 49.69 184 CYS A O 1
ATOM 1502 N N . ALA A 1 185 ? 5.025 22.650 7.751 1.00 50.56 185 ALA A N 1
ATOM 1503 C CA . ALA A 1 185 ? 4.347 23.944 7.701 1.00 50.56 185 ALA A CA 1
ATOM 1504 C C . ALA A 1 185 ? 3.236 23.984 6.637 1.00 50.56 185 ALA A C 1
ATOM 1506 O O . ALA A 1 185 ? 2.139 24.456 6.925 1.00 50.56 185 ALA A O 1
ATOM 1507 N N . VAL A 1 186 ? 3.480 23.434 5.441 1.00 52.94 186 VAL A N 1
ATOM 1508 C CA . VAL A 1 186 ? 2.462 23.349 4.376 1.00 52.94 186 VAL A CA 1
ATOM 1509 C C . VAL A 1 186 ? 1.299 22.439 4.788 1.00 52.94 186 VAL A C 1
ATOM 1511 O O . VAL A 1 186 ? 0.141 22.802 4.586 1.00 52.94 186 VAL A O 1
ATOM 1514 N N . LEU A 1 187 ? 1.579 21.302 5.439 1.00 51.00 187 LEU A N 1
ATOM 1515 C CA . LEU A 1 187 ? 0.536 20.394 5.932 1.00 51.00 187 LEU A CA 1
ATOM 1516 C C . LEU A 1 187 ? -0.334 21.032 7.032 1.00 51.00 187 LEU A C 1
ATOM 1518 O O . LEU A 1 187 ? -1.549 20.844 7.039 1.00 51.00 187 LEU A O 1
ATOM 1522 N N . LYS A 1 188 ? 0.265 21.826 7.931 1.00 52.59 188 LYS A N 1
ATOM 1523 C CA . LYS A 1 188 ? -0.449 22.525 9.018 1.00 52.59 188 LYS A CA 1
ATOM 1524 C C . LYS A 1 188 ? -1.453 23.573 8.530 1.00 52.59 188 LYS A C 1
ATOM 1526 O O . LYS A 1 188 ? -2.411 23.850 9.239 1.00 52.59 188 LYS A O 1
ATOM 1531 N N . VAL A 1 189 ? -1.246 24.162 7.351 1.00 52.88 189 VAL A N 1
ATOM 1532 C CA . VAL A 1 189 ? -2.177 25.156 6.781 1.00 52.88 189 VAL A CA 1
ATOM 1533 C C . VAL A 1 189 ? -3.427 24.488 6.194 1.00 52.88 189 VAL A C 1
ATOM 1535 O O . VAL A 1 189 ? -4.483 25.111 6.135 1.00 52.88 189 VAL A O 1
ATOM 1538 N N . ILE A 1 190 ? -3.322 23.221 5.781 1.00 53.16 190 ILE A N 1
ATOM 1539 C CA . ILE A 1 190 ? -4.394 22.491 5.087 1.00 53.16 190 ILE A CA 1
ATOM 1540 C C . ILE A 1 190 ? -5.209 21.620 6.060 1.00 53.16 190 ILE A C 1
ATOM 1542 O O . ILE A 1 190 ? -6.408 21.437 5.862 1.00 53.16 190 ILE A O 1
ATOM 1546 N N . ILE A 1 191 ? -4.591 21.101 7.127 1.00 51.41 191 ILE A N 1
ATOM 1547 C CA . ILE A 1 191 ? -5.216 20.130 8.035 1.00 51.41 191 ILE A CA 1
ATOM 1548 C C . ILE A 1 191 ? -5.889 20.843 9.219 1.00 51.41 191 ILE A C 1
ATOM 1550 O O . ILE A 1 191 ? -5.231 21.477 10.043 1.00 51.41 191 ILE A O 1
ATOM 1554 N N . LYS A 1 192 ? -7.217 20.700 9.334 1.00 53.25 192 LYS A N 1
ATOM 1555 C CA . LYS A 1 192 ? -7.969 21.024 10.560 1.00 53.25 192 LYS A CA 1
ATOM 1556 C C . LYS A 1 192 ? -7.437 20.186 11.727 1.00 53.25 192 LYS A C 1
ATOM 1558 O O . LYS A 1 192 ? -7.200 18.994 11.555 1.00 53.25 192 LYS A O 1
ATOM 1563 N N . VAL A 1 193 ? -7.325 20.785 12.917 1.00 58.59 193 VAL A N 1
ATOM 1564 C CA . VAL A 1 193 ? -7.031 20.056 14.163 1.00 58.59 193 VAL A CA 1
ATOM 1565 C C . VAL A 1 193 ? -8.060 18.935 14.326 1.00 58.59 193 VAL A C 1
ATOM 1567 O O . VAL A 1 193 ? -9.248 19.195 14.533 1.00 58.59 193 VAL A O 1
ATOM 1570 N N . LEU A 1 194 ? -7.605 17.693 14.173 1.00 60.34 194 LEU A N 1
ATOM 1571 C CA . LEU A 1 194 ? -8.422 16.500 14.350 1.00 60.34 194 LEU A CA 1
ATOM 1572 C C . LEU A 1 194 ? -8.483 16.177 15.840 1.00 60.34 194 LEU A C 1
ATOM 1574 O O . LEU A 1 194 ? -7.461 16.075 16.515 1.00 60.34 194 LEU A O 1
ATOM 1578 N N . GLN A 1 195 ? -9.700 16.032 16.349 1.00 63.84 195 GLN A N 1
ATOM 1579 C CA . GLN A 1 195 ? -9.958 15.600 17.717 1.00 63.84 195 GLN A CA 1
ATOM 1580 C C . GLN A 1 195 ? -10.186 14.090 17.686 1.00 63.84 195 GLN A C 1
ATOM 1582 O O . GLN A 1 195 ? -11.043 13.616 16.937 1.00 63.84 195 GLN A O 1
ATOM 1587 N N . ARG A 1 196 ? -9.435 13.336 18.488 1.00 72.50 196 ARG A N 1
ATOM 1588 C CA . ARG A 1 196 ? -9.628 11.889 18.666 1.00 72.50 196 ARG A CA 1
ATOM 1589 C C . ARG A 1 196 ? -9.895 11.604 20.141 1.00 72.50 196 ARG A C 1
ATOM 1591 O O . ARG A 1 196 ? -9.376 12.304 21.007 1.00 72.50 196 ARG A O 1
ATOM 1598 N N . GLU A 1 197 ? -10.687 10.576 20.437 1.00 78.44 197 GLU A N 1
ATOM 1599 C CA . GLU A 1 197 ? -10.785 10.049 21.802 1.00 78.44 197 GLU A CA 1
ATOM 1600 C C . GLU A 1 197 ? -9.394 9.604 22.266 1.00 78.44 197 GLU A C 1
ATOM 1602 O O . GLU A 1 197 ? -8.717 8.848 21.570 1.00 78.44 197 GLU A O 1
ATOM 1607 N N . LYS A 1 198 ? -8.955 10.092 23.428 1.00 81.25 198 LYS A N 1
ATOM 1608 C CA . LYS A 1 198 ? -7.635 9.798 23.998 1.00 81.25 198 LYS A CA 1
ATOM 1609 C C . LYS A 1 198 ? -7.527 8.357 24.478 1.00 81.25 198 LYS A C 1
ATOM 1611 O O . LYS A 1 198 ? -6.488 7.717 24.325 1.00 81.25 198 LYS A O 1
ATOM 1616 N N . TYR A 1 199 ? -8.620 7.823 25.009 1.00 83.06 199 TYR A N 1
ATOM 1617 C CA . TYR A 1 199 ? -8.680 6.481 25.570 1.00 83.06 199 TYR A CA 1
ATOM 1618 C C . TYR A 1 199 ? -9.718 5.623 24.866 1.00 83.06 199 TYR A C 1
ATOM 1620 O O . TYR A 1 199 ? -10.742 6.133 24.422 1.00 83.06 199 TYR A O 1
ATOM 1628 N N . LEU A 1 200 ? -9.475 4.313 24.834 1.00 83.75 200 LEU A N 1
ATOM 1629 C CA . LEU A 1 200 ? -10.463 3.356 24.362 1.00 83.75 200 LEU A CA 1
ATOM 1630 C C . LEU A 1 200 ? -11.556 3.144 25.420 1.00 83.75 200 LEU A C 1
ATOM 1632 O O . LEU A 1 200 ? -11.280 2.827 26.582 1.00 83.75 200 LEU A O 1
ATOM 1636 N N . CYS A 1 201 ? -12.810 3.262 24.994 1.00 84.94 201 CYS A N 1
ATOM 1637 C CA . CYS A 1 201 ? -13.990 2.934 25.784 1.00 84.94 201 CYS A CA 1
ATOM 1638 C C . CYS A 1 201 ? -14.313 1.439 25.754 1.00 84.94 201 CYS A C 1
ATOM 1640 O O . CYS A 1 201 ? -15.113 1.014 24.927 1.00 84.94 201 CYS A O 1
ATOM 1642 N N . ALA A 1 202 ? -13.785 0.647 26.690 1.00 83.81 202 ALA A N 1
ATOM 1643 C CA . ALA A 1 202 ? -14.076 -0.794 26.748 1.00 83.81 202 ALA A CA 1
ATOM 1644 C C . ALA A 1 202 ? -15.586 -1.116 26.848 1.00 83.81 202 ALA A C 1
ATOM 1646 O O . ALA A 1 202 ? -16.053 -2.092 26.273 1.00 83.81 202 ALA A O 1
ATOM 1647 N N . THR A 1 203 ? -16.368 -0.271 27.530 1.00 81.81 203 THR A N 1
ATOM 1648 C CA . THR A 1 203 ? -17.825 -0.444 27.712 1.00 81.81 203 THR A CA 1
ATOM 1649 C C . THR A 1 203 ? -18.665 -0.096 26.482 1.00 81.81 203 THR A C 1
ATOM 1651 O O . THR A 1 203 ? -19.820 -0.506 26.397 1.00 81.81 203 THR A O 1
ATOM 1654 N N . ARG A 1 204 ? -18.108 0.670 25.538 1.00 82.38 204 ARG A N 1
ATOM 1655 C CA . ARG A 1 204 ? -18.784 1.133 24.314 1.00 82.38 204 ARG A CA 1
ATOM 1656 C C . ARG A 1 204 ? -18.039 0.687 23.052 1.00 82.38 204 ARG A C 1
ATOM 1658 O O . ARG A 1 204 ? -18.212 1.276 21.990 1.00 82.38 204 ARG A O 1
ATOM 1665 N N . TYR A 1 205 ? -17.174 -0.311 23.181 1.00 82.31 205 TYR A N 1
ATOM 1666 C CA . TYR A 1 205 ? -16.429 -0.849 22.059 1.00 82.31 205 TYR A CA 1
ATOM 1667 C C . TYR A 1 205 ? -17.335 -1.809 21.288 1.00 82.31 205 TYR A C 1
ATOM 1669 O O . TYR A 1 205 ? -17.630 -2.901 21.764 1.00 82.31 205 TYR A O 1
ATOM 1677 N N . ASP A 1 206 ? -17.818 -1.359 20.134 1.00 79.00 206 ASP A N 1
ATOM 1678 C CA . ASP A 1 206 ? -18.675 -2.129 19.230 1.00 79.00 206 ASP A CA 1
ATOM 1679 C C . ASP A 1 206 ? -18.053 -2.115 17.831 1.00 79.00 206 ASP A C 1
ATOM 1681 O O . ASP A 1 206 ? -18.555 -1.496 16.891 1.00 79.00 206 ASP A O 1
ATOM 1685 N N . GLU A 1 207 ? -16.877 -2.732 17.726 1.00 79.81 207 GLU A N 1
ATOM 1686 C CA . GLU A 1 207 ? -16.259 -3.011 16.437 1.00 79.81 207 GLU A CA 1
ATOM 1687 C C . GLU A 1 207 ? -16.738 -4.380 15.957 1.00 79.81 207 GLU A C 1
ATOM 1689 O O . GLU A 1 207 ? -16.526 -5.401 16.601 1.00 79.81 207 GLU A O 1
ATOM 1694 N N . LYS A 1 208 ? -17.378 -4.433 14.785 1.00 80.94 208 LYS A N 1
ATOM 1695 C CA . LYS A 1 208 ? -17.976 -5.680 14.272 1.00 80.94 208 LYS A CA 1
ATOM 1696 C C . LYS A 1 208 ? -16.966 -6.791 13.982 1.00 80.94 208 LYS A C 1
ATOM 1698 O O . LYS A 1 208 ? -17.374 -7.941 13.855 1.00 80.94 208 LYS A O 1
ATOM 1703 N N . TYR A 1 209 ? -15.692 -6.436 13.819 1.00 82.44 209 TYR A N 1
ATOM 1704 C CA . TYR A 1 209 ? -14.614 -7.332 13.386 1.00 82.44 209 TYR A CA 1
ATOM 1705 C C . TYR A 1 209 ? -13.665 -7.742 14.512 1.00 82.44 209 TYR A C 1
ATOM 1707 O O . TYR A 1 209 ? -12.885 -8.672 14.330 1.00 82.44 209 TYR A O 1
ATOM 1715 N N . PHE A 1 210 ? -13.681 -7.019 15.633 1.00 88.12 210 PHE A N 1
ATOM 1716 C CA . PHE A 1 210 ? -12.794 -7.264 16.760 1.00 88.12 210 PHE A CA 1
ATOM 1717 C C . PHE A 1 210 ? -13.545 -7.037 18.060 1.00 88.12 210 PHE A C 1
ATOM 1719 O O . PHE A 1 210 ? -14.188 -6.007 18.230 1.00 88.12 210 PHE A O 1
ATOM 1726 N N . ASP A 1 211 ? -13.410 -7.955 19.003 1.00 89.44 211 ASP A N 1
ATOM 1727 C CA . ASP A 1 211 ? -13.985 -7.814 20.333 1.00 89.44 211 ASP A CA 1
ATOM 1728 C C . ASP A 1 211 ? -13.025 -8.370 21.408 1.00 89.44 211 ASP A C 1
ATOM 1730 O O . ASP A 1 211 ? -11.844 -8.647 21.163 1.00 89.44 211 ASP A O 1
ATOM 1734 N N . PHE A 1 212 ? -13.547 -8.520 22.625 1.00 90.19 212 PHE A N 1
ATOM 1735 C CA . PHE A 1 212 ? -12.819 -9.058 23.772 1.00 90.19 212 PHE A CA 1
ATOM 1736 C C . PHE A 1 212 ? -13.212 -10.507 24.115 1.00 90.19 212 PHE A C 1
ATOM 1738 O O . PHE A 1 212 ? -13.000 -10.930 25.252 1.00 90.19 212 PHE A O 1
ATOM 1745 N N . HIS A 1 213 ? -13.799 -11.282 23.189 1.00 89.75 213 HIS A N 1
ATOM 1746 C CA . HIS A 1 213 ? -14.336 -12.620 23.501 1.00 89.75 213 HIS A CA 1
ATOM 1747 C C . HIS A 1 213 ? -13.267 -13.617 23.974 1.00 89.75 213 HIS A C 1
ATOM 1749 O O . HIS A 1 213 ? -13.560 -14.539 24.732 1.00 89.75 213 HIS A O 1
ATOM 1755 N N . CYS A 1 214 ? -12.021 -13.433 23.546 1.00 88.19 214 CYS A N 1
ATOM 1756 C CA . CYS A 1 214 ? -10.889 -14.272 23.933 1.00 88.19 214 CYS A CA 1
ATOM 1757 C C . CYS A 1 214 ? -10.318 -13.944 25.321 1.00 88.19 214 CYS A C 1
ATOM 1759 O O . CYS A 1 214 ? -9.455 -14.669 25.820 1.00 88.19 214 CYS A O 1
ATOM 1761 N N . VAL A 1 215 ? -10.757 -12.847 25.949 1.00 89.00 215 VAL A N 1
ATOM 1762 C CA . VAL A 1 215 ? -10.282 -12.453 27.274 1.00 89.00 215 VAL A CA 1
ATOM 1763 C C . VAL A 1 215 ? -11.013 -13.306 28.318 1.00 89.00 215 VAL A C 1
ATOM 1765 O O . VAL A 1 215 ? -12.239 -13.226 28.420 1.00 89.00 215 VAL A O 1
ATOM 1768 N N . PRO A 1 216 ? -10.304 -14.092 29.154 1.00 83.56 216 PRO A N 1
ATOM 1769 C CA . PRO A 1 216 ? -10.922 -15.086 30.041 1.00 83.56 216 PRO A CA 1
ATOM 1770 C C . PRO A 1 216 ? -11.852 -14.498 31.118 1.00 83.56 216 PRO A C 1
ATOM 1772 O O . PRO A 1 216 ? -12.599 -15.242 31.745 1.00 83.56 216 PRO A O 1
ATOM 1775 N N . ASN A 1 217 ? -11.833 -13.177 31.326 1.00 83.81 217 ASN A N 1
ATOM 1776 C CA . ASN A 1 217 ? -12.684 -12.463 32.283 1.00 83.81 217 ASN A CA 1
ATOM 1777 C C . ASN A 1 217 ? -13.649 -11.467 31.610 1.00 83.81 217 ASN A C 1
ATOM 1779 O O . ASN A 1 217 ? -14.205 -10.602 32.289 1.00 83.81 217 ASN A O 1
ATOM 1783 N N . GLY A 1 218 ? -13.843 -11.577 30.292 1.00 82.69 218 GLY A N 1
ATOM 1784 C CA . GLY A 1 218 ? -14.613 -10.614 29.510 1.00 82.69 218 GLY A CA 1
ATOM 1785 C C . GLY A 1 218 ? -13.854 -9.303 29.257 1.00 82.69 218 GLY A C 1
ATOM 1786 O O . GLY A 1 218 ? -12.634 -9.249 29.429 1.00 82.69 218 GLY A O 1
ATOM 1787 N N . PRO A 1 219 ? -14.550 -8.241 28.816 1.00 84.75 219 PRO A N 1
ATOM 1788 C CA . PRO A 1 219 ? -13.909 -6.999 28.403 1.00 84.75 219 PRO A CA 1
ATOM 1789 C C . PRO A 1 219 ? -13.144 -6.300 29.542 1.00 84.75 219 PRO A C 1
ATOM 1791 O O . PRO A 1 219 ? -13.582 -6.338 30.697 1.00 84.75 219 PRO A O 1
ATOM 1794 N N . PRO A 1 220 ? -12.062 -5.576 29.188 1.00 83.50 220 PRO A N 1
ATOM 1795 C CA . PRO A 1 220 ? -11.409 -4.519 29.931 1.00 83.50 220 PRO A CA 1
ATOM 1796 C C . PRO A 1 220 ? -12.151 -3.938 31.125 1.00 83.50 220 PRO A C 1
ATOM 1798 O O . PRO A 1 220 ? -13.135 -3.241 30.870 1.00 83.50 220 PRO A O 1
ATOM 1801 N N . LYS A 1 221 ? -11.705 -4.075 32.383 1.00 80.06 221 LYS A N 1
ATOM 1802 C CA . LYS A 1 221 ? -12.246 -3.158 33.402 1.00 80.06 221 LYS A CA 1
ATOM 1803 C C . LYS A 1 221 ? -11.800 -1.741 33.063 1.00 80.06 221 LYS A C 1
ATOM 1805 O O . LYS A 1 221 ? -10.617 -1.483 32.860 1.00 80.06 221 LYS A O 1
ATOM 1810 N N . GLN A 1 222 ? -12.759 -0.828 32.981 1.00 76.75 222 GLN A N 1
ATOM 1811 C CA . GLN A 1 222 ? -12.463 0.560 32.671 1.00 76.75 222 GLN A CA 1
ATOM 1812 C C . GLN A 1 222 ? -11.684 1.204 33.822 1.00 76.75 222 GLN A C 1
ATOM 1814 O O . GLN A 1 222 ? -11.992 0.971 34.988 1.00 76.75 222 GLN A O 1
ATOM 1819 N N . GLN A 1 223 ? -10.667 2.004 33.489 1.00 72.31 223 GLN A N 1
ATOM 1820 C CA . GLN A 1 223 ? -9.758 2.586 34.482 1.00 72.31 223 GLN A CA 1
ATOM 1821 C C . GLN A 1 223 ? -10.453 3.545 35.459 1.00 72.31 223 GLN A C 1
ATOM 1823 O O . GLN A 1 223 ? -9.996 3.714 36.586 1.00 72.31 223 GLN A O 1
ATOM 1828 N N . ASP A 1 224 ? -11.544 4.163 35.009 1.00 69.06 224 ASP A N 1
ATOM 1829 C CA . ASP A 1 224 ? -12.437 4.990 35.809 1.00 69.06 224 ASP A CA 1
ATOM 1830 C C . ASP A 1 224 ? -13.877 4.556 35.512 1.00 69.06 224 ASP A C 1
ATOM 1832 O O . ASP A 1 224 ? -14.466 4.914 34.492 1.00 69.06 224 ASP A O 1
ATOM 1836 N N . ASP A 1 225 ? -14.417 3.719 36.388 1.00 63.44 225 ASP A N 1
ATOM 1837 C CA . ASP A 1 225 ? -15.820 3.303 36.440 1.00 63.44 225 ASP A CA 1
ATOM 1838 C C . ASP A 1 225 ? -16.714 4.355 37.130 1.00 63.44 225 ASP A C 1
ATOM 1840 O O . ASP A 1 225 ? -17.893 4.109 37.386 1.00 63.44 225 ASP A O 1
ATOM 1844 N N . GLY A 1 226 ? -16.166 5.536 37.446 1.00 63.59 226 GLY A N 1
ATOM 1845 C CA . GLY A 1 226 ? -16.829 6.562 38.243 1.00 63.59 226 GLY A CA 1
ATOM 1846 C C . GLY A 1 226 ? -16.681 6.355 39.754 1.00 63.59 226 GLY A C 1
ATOM 1847 O O . GLY A 1 226 ? -17.190 7.174 40.518 1.00 63.59 226 GLY A O 1
ATOM 1848 N N . SER A 1 227 ? -15.967 5.313 40.212 1.00 61.84 227 SER A N 1
ATOM 1849 C CA . SER A 1 227 ? -15.624 5.115 41.632 1.00 61.84 227 SER A CA 1
ATOM 1850 C C . SER A 1 227 ? -14.387 5.918 42.070 1.00 61.84 227 SER A C 1
ATOM 1852 O O . SER A 1 227 ? -14.040 5.894 43.255 1.00 61.84 227 SER A O 1
ATOM 1854 N N . GLY A 1 228 ? -13.705 6.627 41.161 1.00 64.44 228 GLY A N 1
ATOM 1855 C CA . GLY A 1 228 ? -12.552 7.476 41.490 1.00 64.44 228 GLY A CA 1
ATOM 1856 C C . GLY A 1 228 ? -11.281 6.710 41.879 1.00 64.44 228 GLY A C 1
ATOM 1857 O O . GLY A 1 228 ? -10.344 7.303 42.415 1.00 64.44 228 GLY A O 1
ATOM 1858 N N . LYS A 1 229 ? -11.224 5.396 41.625 1.00 60.31 229 LYS A N 1
ATOM 1859 C CA . LYS A 1 229 ? -10.054 4.552 41.884 1.00 60.31 229 LYS A CA 1
ATOM 1860 C C . LYS A 1 229 ? -9.397 4.175 40.557 1.00 60.31 229 LYS A C 1
ATOM 1862 O O . LYS A 1 229 ? -9.876 3.282 39.874 1.00 60.31 229 LYS A O 1
ATOM 1867 N N . LEU A 1 230 ? -8.283 4.833 40.220 1.00 65.44 230 LEU A N 1
ATOM 1868 C CA . LEU A 1 230 ? -7.515 4.497 39.019 1.00 65.44 230 LEU A CA 1
ATOM 1869 C C . LEU A 1 230 ? -6.944 3.080 39.133 1.00 65.44 230 LEU A C 1
ATOM 1871 O O . LEU A 1 230 ? -6.095 2.803 39.985 1.00 65.44 230 LEU A O 1
ATOM 1875 N N . LEU A 1 231 ? -7.390 2.197 38.246 1.00 68.06 231 LEU A N 1
ATOM 1876 C CA . LEU A 1 231 ? -6.727 0.919 38.000 1.00 68.06 231 LEU A CA 1
ATOM 1877 C C . LEU A 1 231 ? -5.414 1.149 37.220 1.00 68.06 231 LEU A C 1
ATOM 1879 O O . LEU A 1 231 ? -5.264 2.171 36.542 1.00 68.06 231 LEU A O 1
ATOM 1883 N N . PRO A 1 232 ? -4.419 0.256 37.342 1.00 67.56 232 PRO A N 1
ATOM 1884 C CA . PRO A 1 232 ? -3.219 0.321 36.514 1.00 67.56 232 PRO A CA 1
ATOM 1885 C C . PRO A 1 232 ? -3.569 0.125 35.031 1.00 67.56 232 PRO A C 1
ATOM 1887 O O . PRO A 1 232 ? -4.559 -0.519 34.696 1.00 67.56 232 PRO A O 1
ATOM 1890 N N . LEU A 1 233 ? -2.753 0.701 34.144 1.00 65.62 233 LEU A N 1
ATOM 1891 C CA . LEU A 1 233 ? -2.892 0.519 32.699 1.00 65.62 233 LEU A CA 1
ATOM 1892 C C . LEU A 1 233 ? -2.595 -0.949 32.358 1.00 65.62 233 LEU A C 1
ATOM 1894 O O . LEU A 1 233 ? -1.460 -1.398 32.524 1.00 65.62 233 LEU A O 1
ATOM 1898 N N . GLU A 1 234 ? -3.602 -1.690 31.907 1.00 66.75 234 GLU A N 1
ATOM 1899 C CA . GLU A 1 234 ? -3.451 -3.093 31.520 1.00 66.75 234 GLU A CA 1
ATOM 1900 C C . GLU A 1 234 ? -3.384 -3.229 29.996 1.00 66.75 234 GLU A C 1
ATOM 1902 O O . GLU A 1 234 ? -4.152 -2.607 29.259 1.00 66.75 234 GLU A O 1
ATOM 1907 N N . TYR A 1 235 ? -2.445 -4.053 29.526 1.00 79.06 235 TYR A N 1
ATOM 1908 C CA . TYR A 1 235 ? -2.430 -4.525 28.146 1.00 79.06 235 TYR A CA 1
ATOM 1909 C C . TYR A 1 235 ? -3.584 -5.505 27.955 1.00 79.06 235 TYR A C 1
ATOM 1911 O O . TYR A 1 235 ? -3.802 -6.377 28.797 1.00 79.06 235 TYR A O 1
ATOM 1919 N N . TYR A 1 236 ? -4.302 -5.377 26.846 1.00 83.25 236 TYR A N 1
ATOM 1920 C CA . TYR A 1 236 ? -5.441 -6.229 26.533 1.00 83.25 236 TYR A CA 1
ATOM 1921 C C . TYR A 1 236 ? -5.304 -6.791 25.116 1.00 83.25 236 TYR A C 1
ATOM 1923 O O . TYR A 1 236 ? -4.920 -6.050 24.211 1.00 83.25 236 TYR A O 1
ATOM 1931 N N . PRO A 1 237 ? -5.592 -8.083 24.897 1.00 88.56 237 PRO A N 1
ATOM 1932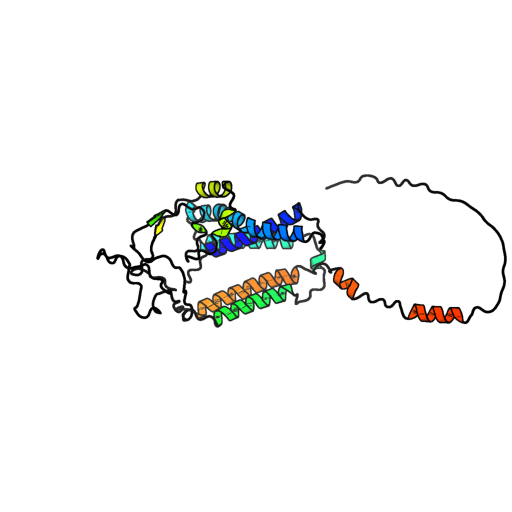 C CA . PRO A 1 237 ? -5.686 -8.621 23.553 1.00 88.56 237 PRO A CA 1
ATOM 1933 C C . PRO A 1 237 ? -7.027 -8.221 22.923 1.00 88.56 237 PRO A C 1
ATOM 1935 O O . PRO A 1 237 ? -8.053 -8.144 23.603 1.00 88.56 237 PRO A O 1
ATOM 1938 N N . LEU A 1 238 ? -7.004 -7.979 21.615 1.00 89.75 238 LEU A N 1
ATOM 1939 C CA . LEU A 1 238 ? -8.195 -7.856 20.773 1.00 89.75 238 LEU A CA 1
ATOM 1940 C C . LEU A 1 238 ? -8.279 -9.082 19.876 1.00 89.75 238 LEU A C 1
ATOM 1942 O O . LEU A 1 238 ? -7.260 -9.506 19.323 1.00 89.75 238 LEU A O 1
ATOM 1946 N N . CYS A 1 239 ? -9.477 -9.630 19.717 1.00 90.75 239 CYS A N 1
ATOM 1947 C CA . CYS A 1 239 ? -9.675 -10.883 19.003 1.00 90.75 239 CYS A CA 1
ATOM 1948 C C . CYS A 1 239 ? -10.629 -10.715 17.839 1.00 90.75 239 CYS A C 1
ATOM 1950 O O . CYS A 1 239 ? -11.645 -10.038 17.960 1.00 90.75 239 CYS A O 1
ATOM 1952 N N . GLY A 1 240 ? -10.254 -11.295 16.702 1.00 90.69 240 GLY A N 1
ATOM 1953 C CA . GLY A 1 240 ? -11.040 -11.235 15.481 1.00 90.69 240 GLY A CA 1
ATOM 1954 C C . GLY A 1 240 ? -12.344 -12.008 15.626 1.00 90.69 240 GLY A C 1
ATOM 1955 O O . GLY A 1 240 ? -12.368 -13.109 16.168 1.00 90.69 240 GLY A O 1
ATOM 1956 N N . THR A 1 241 ? -13.436 -11.436 15.144 1.00 90.81 241 THR A N 1
ATOM 1957 C CA . THR A 1 241 ? -14.740 -12.102 15.070 1.00 90.81 241 THR A CA 1
ATOM 1958 C C . THR A 1 241 ? -14.929 -12.742 13.693 1.00 90.81 241 THR A C 1
ATOM 1960 O O . THR A 1 241 ? -14.280 -12.359 12.715 1.00 90.81 241 THR A O 1
ATOM 1963 N N . ASP A 1 242 ? -15.806 -13.744 13.596 1.00 89.44 242 ASP A N 1
ATOM 1964 C CA . ASP A 1 242 ? -16.102 -14.366 12.303 1.00 89.44 242 ASP A CA 1
ATOM 1965 C C . ASP A 1 242 ? -16.877 -13.411 11.383 1.00 89.44 242 ASP A C 1
ATOM 1967 O O . ASP A 1 242 ? -17.649 -12.556 11.825 1.00 89.44 242 ASP A O 1
ATOM 1971 N N . PHE A 1 243 ? -16.698 -13.574 10.074 1.00 84.00 243 PHE A N 1
ATOM 1972 C CA . PHE A 1 243 ? -17.447 -12.810 9.088 1.00 84.00 243 PHE A CA 1
ATOM 1973 C C . PHE A 1 243 ? -18.805 -13.464 8.835 1.00 84.00 243 PHE A C 1
ATOM 1975 O O . PHE A 1 243 ? -18.864 -14.590 8.347 1.00 84.00 243 PHE A O 1
ATOM 1982 N N . GLU A 1 244 ? -19.896 -12.711 9.017 1.00 86.19 244 GLU A N 1
ATOM 1983 C CA . GLU A 1 244 ? -21.260 -13.186 8.712 1.00 86.19 244 GLU A CA 1
ATOM 1984 C C . GLU A 1 244 ? -21.378 -13.781 7.291 1.00 86.19 244 GLU A C 1
ATOM 1986 O O . GLU A 1 244 ? -22.041 -14.795 7.094 1.00 86.19 244 GLU A O 1
ATOM 1991 N N . ASN A 1 245 ? -20.672 -13.198 6.309 1.00 88.44 245 ASN A N 1
ATOM 1992 C CA . ASN A 1 245 ? -20.660 -13.631 4.907 1.00 88.44 245 ASN A CA 1
ATOM 1993 C C . ASN A 1 245 ? -19.238 -13.923 4.392 1.00 88.44 245 ASN A C 1
ATOM 1995 O O . ASN A 1 245 ? -18.773 -13.314 3.423 1.00 88.44 245 ASN A O 1
ATOM 1999 N N . ARG A 1 246 ? -18.525 -14.879 4.999 1.00 87.31 246 ARG A N 1
ATOM 2000 C CA . ARG A 1 246 ? -17.161 -15.250 4.563 1.00 87.31 246 ARG A CA 1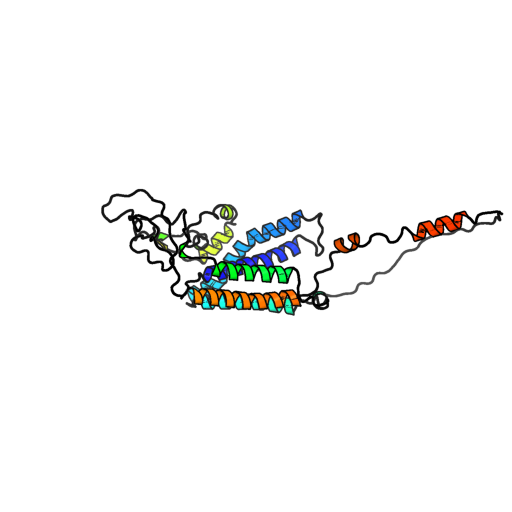
ATOM 2001 C C . ARG A 1 246 ? -17.058 -15.600 3.069 1.00 87.31 246 ARG A C 1
ATOM 2003 O O . ARG A 1 246 ? -16.081 -15.243 2.415 1.00 87.31 246 ARG A O 1
ATOM 2010 N N . ALA A 1 247 ? -18.071 -16.260 2.506 1.00 90.06 247 ALA A N 1
ATOM 2011 C CA . ALA A 1 247 ? -18.092 -16.615 1.084 1.00 90.06 247 ALA A CA 1
ATOM 2012 C C . ALA A 1 247 ? -18.131 -15.382 0.163 1.00 90.06 247 ALA A C 1
ATOM 2014 O O . ALA A 1 247 ? -17.440 -15.360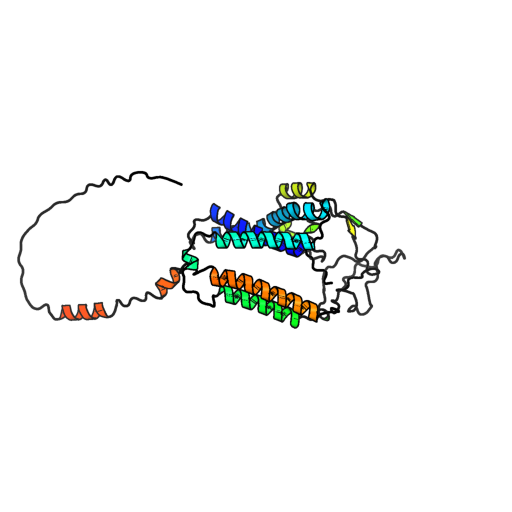 -0.853 1.00 90.06 247 ALA A O 1
ATOM 2015 N N . GLU A 1 248 ? -18.892 -14.347 0.530 1.00 88.31 248 GLU A N 1
ATOM 2016 C CA . GLU A 1 248 ? -18.960 -13.090 -0.225 1.00 88.31 248 GLU A CA 1
ATOM 2017 C C . GLU A 1 248 ? -17.587 -12.413 -0.255 1.00 88.31 248 GLU A C 1
ATOM 2019 O O . GLU A 1 248 ? -17.111 -12.030 -1.322 1.00 88.31 248 GLU A O 1
ATOM 2024 N N . TYR A 1 249 ? -16.906 -12.361 0.894 1.00 84.44 249 TYR A N 1
ATOM 2025 C CA . TYR A 1 249 ? -15.553 -11.819 0.994 1.00 84.44 249 TYR A CA 1
ATOM 2026 C C . TYR A 1 249 ? -14.565 -12.546 0.073 1.00 84.44 249 TYR A C 1
ATOM 2028 O O . TYR A 1 249 ? -13.870 -11.907 -0.717 1.00 84.44 249 TYR A O 1
ATOM 2036 N N . ILE A 1 250 ? -14.540 -13.883 0.125 1.00 90.00 250 ILE A N 1
ATOM 2037 C CA . ILE A 1 250 ? -13.653 -14.703 -0.715 1.00 90.00 250 ILE A CA 1
ATOM 2038 C C . ILE A 1 250 ? -13.931 -14.445 -2.197 1.00 90.00 250 ILE A C 1
ATOM 2040 O O . ILE A 1 250 ? -12.994 -14.212 -2.958 1.00 90.00 250 ILE A O 1
ATOM 2044 N N . VAL A 1 251 ? -15.203 -14.438 -2.607 1.00 91.25 251 VAL A N 1
ATOM 2045 C CA . VAL A 1 251 ? -15.595 -14.197 -4.004 1.00 91.25 251 VAL A CA 1
ATOM 2046 C C . VAL A 1 251 ? -15.180 -12.801 -4.469 1.00 91.25 251 VAL A C 1
ATOM 2048 O O . VAL A 1 251 ? -14.683 -12.665 -5.586 1.00 91.25 251 VAL A O 1
ATOM 2051 N N . VAL A 1 252 ? -15.325 -11.775 -3.625 1.00 85.81 252 VAL A N 1
ATOM 2052 C CA . VAL A 1 252 ? -14.897 -10.404 -3.943 1.00 85.81 252 VAL A CA 1
ATOM 2053 C C . VAL A 1 252 ? -13.381 -10.331 -4.120 1.00 85.81 252 VAL A C 1
ATOM 2055 O O . VAL A 1 252 ? -12.914 -9.821 -5.139 1.00 85.81 252 VAL A O 1
ATOM 2058 N N . ILE A 1 253 ? -12.604 -10.876 -3.177 1.00 86.62 253 ILE A N 1
ATOM 2059 C CA . ILE A 1 253 ? -11.138 -10.885 -3.273 1.00 86.62 253 ILE A CA 1
ATOM 2060 C C . ILE A 1 253 ? -10.684 -11.660 -4.512 1.00 86.62 253 ILE A C 1
ATOM 2062 O O . ILE A 1 253 ? -9.874 -11.155 -5.286 1.00 86.62 253 ILE A O 1
ATOM 2066 N N . TRP A 1 254 ? -11.248 -12.842 -4.760 1.00 93.12 254 TRP A N 1
ATOM 2067 C CA . TRP A 1 254 ? -10.945 -13.643 -5.945 1.00 93.12 254 TRP A CA 1
ATOM 2068 C C . TRP A 1 254 ? -11.287 -12.911 -7.244 1.00 93.12 254 TRP A C 1
ATOM 2070 O O . TRP A 1 254 ? -10.476 -12.900 -8.169 1.00 93.12 254 TRP A O 1
ATOM 2080 N N . GLY A 1 255 ? -12.452 -12.263 -7.311 1.00 89.31 255 GLY A N 1
ATOM 2081 C CA . GLY A 1 255 ? -12.859 -11.453 -8.456 1.00 89.31 255 GLY A CA 1
ATOM 2082 C C . GLY A 1 255 ? -11.867 -10.325 -8.740 1.00 89.31 255 GLY A C 1
ATOM 2083 O O . GLY A 1 255 ? -11.426 -10.169 -9.880 1.00 89.31 255 GLY A O 1
ATOM 2084 N N . CYS A 1 256 ? -11.444 -9.598 -7.702 1.00 84.56 256 CYS A N 1
ATOM 2085 C CA . CYS A 1 256 ? -10.406 -8.573 -7.803 1.00 84.56 256 CYS A CA 1
ATOM 2086 C C . CYS A 1 256 ? -9.065 -9.159 -8.272 1.00 84.56 256 CYS A C 1
ATOM 2088 O O . CYS A 1 256 ? -8.474 -8.631 -9.212 1.00 84.56 256 CYS A O 1
ATOM 2090 N N . CYS A 1 257 ? -8.594 -10.261 -7.679 1.00 89.62 257 CYS A N 1
ATOM 2091 C CA . CYS A 1 257 ? -7.336 -10.909 -8.062 1.00 89.62 257 CYS A CA 1
ATOM 2092 C C . CYS A 1 257 ? -7.344 -11.374 -9.524 1.00 89.62 257 CYS A C 1
ATOM 2094 O O . CYS A 1 257 ? -6.365 -11.159 -10.233 1.00 89.62 257 CYS A O 1
ATOM 2096 N N . ILE A 1 258 ? -8.443 -11.963 -10.003 1.00 90.62 258 ILE A N 1
ATOM 2097 C CA . ILE A 1 258 ? -8.577 -12.398 -11.401 1.00 90.62 258 ILE A CA 1
ATOM 2098 C C . ILE A 1 258 ? -8.595 -11.189 -12.341 1.00 90.62 258 ILE A C 1
ATOM 2100 O O . ILE A 1 258 ? -7.898 -11.192 -13.357 1.00 90.62 258 ILE A O 1
ATOM 2104 N N . LEU A 1 259 ? -9.358 -10.146 -12.003 1.00 86.38 259 LEU A N 1
ATOM 2105 C CA . LEU A 1 259 ? -9.454 -8.933 -12.811 1.00 86.38 259 LEU A CA 1
ATOM 2106 C C . LEU A 1 259 ? -8.093 -8.235 -12.930 1.00 86.38 259 LEU A C 1
ATOM 2108 O O . LEU A 1 259 ? -7.618 -7.994 -14.041 1.00 86.38 259 LEU A O 1
ATOM 2112 N N . PHE A 1 260 ? -7.442 -7.943 -11.802 1.00 85.12 260 PHE A N 1
ATOM 2113 C CA . PHE A 1 260 ? -6.126 -7.307 -11.792 1.00 85.12 260 PHE A CA 1
ATOM 2114 C C . PHE A 1 260 ? -5.062 -8.217 -12.397 1.00 85.12 260 PHE A C 1
ATOM 2116 O O . PHE A 1 260 ? -4.269 -7.751 -13.210 1.00 85.12 260 PHE A O 1
ATOM 2123 N N . GLY A 1 261 ? -5.082 -9.514 -12.086 1.00 86.19 261 GLY A N 1
ATOM 2124 C CA . GLY A 1 261 ? -4.200 -10.507 -12.691 1.00 86.19 261 GLY A CA 1
ATOM 2125 C C . GLY A 1 261 ? -4.300 -10.506 -14.215 1.00 86.19 261 GLY A C 1
ATOM 2126 O O . GLY A 1 261 ? -3.273 -10.499 -14.885 1.00 86.19 261 GLY A O 1
ATOM 2127 N N . PHE A 1 262 ? -5.509 -10.404 -14.776 1.00 85.62 262 PHE A N 1
ATOM 2128 C CA . PHE A 1 262 ? -5.706 -10.268 -16.219 1.00 85.62 262 PHE A CA 1
ATOM 2129 C C . PHE A 1 262 ? -5.130 -8.957 -16.767 1.00 85.62 262 PHE A C 1
ATOM 2131 O O . PHE A 1 262 ? -4.409 -8.982 -17.763 1.00 85.62 262 PHE A O 1
ATOM 2138 N N . PHE A 1 263 ? -5.393 -7.816 -16.122 1.00 83.19 263 PHE A N 1
ATOM 2139 C CA . PHE A 1 263 ? -4.824 -6.530 -16.544 1.00 83.19 263 PHE A CA 1
ATOM 2140 C C . PHE A 1 263 ? -3.293 -6.540 -16.519 1.00 83.19 263 PHE A C 1
ATOM 2142 O O . PHE A 1 263 ? -2.656 -6.172 -17.506 1.00 83.19 263 PHE A O 1
ATOM 2149 N N . PHE A 1 264 ? -2.695 -7.001 -15.422 1.00 83.00 264 PHE A N 1
ATOM 2150 C CA . PHE A 1 264 ? -1.246 -7.078 -15.273 1.00 83.00 264 PHE A CA 1
ATOM 2151 C C . PHE A 1 264 ? -0.623 -8.110 -16.204 1.00 83.00 264 PHE A C 1
ATOM 2153 O O . PHE A 1 264 ? 0.434 -7.837 -16.762 1.00 83.00 264 PHE A O 1
ATOM 2160 N N . TYR A 1 265 ? -1.284 -9.243 -16.441 1.00 80.75 265 TYR A N 1
ATOM 2161 C CA . TYR A 1 265 ? -0.856 -10.210 -17.446 1.00 80.75 265 TYR A CA 1
ATOM 2162 C C . TYR A 1 265 ? -0.856 -9.588 -18.843 1.00 80.75 265 TYR A C 1
ATOM 2164 O O . TYR A 1 265 ? 0.122 -9.721 -19.568 1.00 80.75 265 TYR A O 1
ATOM 2172 N N . GLN A 1 266 ? -1.905 -8.850 -19.214 1.00 79.19 266 GLN A N 1
ATOM 2173 C CA . GLN A 1 266 ? -1.959 -8.182 -20.514 1.00 79.19 266 GLN A CA 1
ATOM 2174 C C . GLN A 1 266 ? -0.889 -7.104 -20.655 1.00 79.19 266 GLN A C 1
ATOM 2176 O O . GLN A 1 266 ? -0.314 -6.962 -21.732 1.00 79.19 266 GLN A O 1
ATOM 2181 N N . MET A 1 267 ? -0.588 -6.370 -19.582 1.00 75.44 267 MET A N 1
ATOM 2182 C CA . MET A 1 267 ? 0.542 -5.448 -19.584 1.00 75.44 267 MET A CA 1
ATOM 2183 C C . MET A 1 267 ? 1.861 -6.210 -19.711 1.00 75.44 267 MET A C 1
ATOM 2185 O O . MET A 1 267 ? 2.610 -5.925 -20.627 1.00 75.44 267 MET A O 1
ATOM 2189 N N . ALA A 1 268 ? 2.137 -7.214 -18.881 1.00 74.00 268 ALA A N 1
ATOM 2190 C CA . ALA A 1 268 ? 3.413 -7.931 -18.877 1.00 74.00 268 ALA A CA 1
ATOM 2191 C C . ALA A 1 268 ? 3.652 -8.734 -20.169 1.00 74.00 268 ALA A C 1
ATOM 2193 O O . ALA A 1 268 ? 4.655 -8.528 -20.847 1.00 74.00 268 ALA A O 1
ATOM 2194 N N . ALA A 1 269 ? 2.706 -9.590 -20.565 1.00 67.25 269 ALA A N 1
ATOM 2195 C CA . ALA A 1 269 ? 2.829 -10.454 -21.738 1.00 67.25 269 ALA A CA 1
ATOM 2196 C C . ALA A 1 269 ? 2.813 -9.679 -23.071 1.00 67.25 269 ALA A C 1
ATOM 2198 O O . ALA A 1 269 ? 3.338 -10.172 -24.071 1.00 67.25 269 ALA A O 1
ATOM 2199 N N . CYS A 1 270 ? 2.237 -8.467 -23.108 1.00 64.00 270 CYS A N 1
ATOM 2200 C CA . CYS A 1 270 ? 2.241 -7.612 -24.304 1.00 64.00 270 CYS A CA 1
ATOM 2201 C C . CYS A 1 270 ? 3.204 -6.411 -24.232 1.00 64.00 270 CYS A C 1
ATOM 2203 O O . CYS A 1 270 ? 3.265 -5.656 -25.206 1.00 64.00 270 CYS A O 1
ATOM 2205 N N . SER A 1 271 ? 3.941 -6.212 -23.129 1.00 59.00 271 SER A N 1
ATOM 2206 C CA . SER A 1 271 ? 4.864 -5.070 -22.962 1.00 59.00 271 SER A CA 1
ATOM 2207 C C . SER A 1 271 ? 6.120 -5.220 -23.817 1.00 59.00 271 SER A C 1
ATOM 2209 O O . SER A 1 271 ? 6.662 -4.221 -24.288 1.00 59.00 271 SER A O 1
ATOM 2211 N N . GLY A 1 272 ? 6.501 -6.456 -24.149 1.00 57.16 272 GLY A N 1
ATOM 2212 C CA . GLY A 1 272 ? 7.531 -6.726 -25.136 1.00 57.16 272 GLY A CA 1
ATOM 2213 C C . GLY A 1 272 ? 8.770 -7.446 -24.624 1.00 57.16 272 GLY A C 1
ATOM 2214 O O . GLY A 1 272 ? 8.903 -7.707 -23.435 1.00 57.16 272 GLY A O 1
ATOM 2215 N N . SER A 1 273 ? 9.684 -7.791 -25.530 1.00 54.47 273 SER A N 1
ATOM 2216 C CA . SER A 1 273 ? 10.968 -8.400 -25.204 1.00 54.47 273 SER A CA 1
ATOM 2217 C C . SER A 1 273 ? 11.814 -7.458 -24.354 1.00 54.47 273 SER A C 1
ATOM 2219 O O . SER A 1 273 ? 12.078 -6.316 -24.737 1.00 54.47 273 SER A O 1
ATOM 2221 N N . THR A 1 274 ? 12.271 -7.968 -23.212 1.00 56.31 274 THR A N 1
ATOM 2222 C CA . THR A 1 274 ? 13.296 -7.315 -22.404 1.00 56.31 274 THR A CA 1
ATOM 2223 C C . THR A 1 274 ? 14.574 -7.142 -23.236 1.00 56.31 274 THR A C 1
ATOM 2225 O O . THR A 1 274 ? 14.887 -7.999 -24.073 1.00 56.31 274 THR A O 1
ATOM 2228 N N . PRO A 1 275 ? 15.317 -6.032 -23.057 1.00 55.91 275 PRO A N 1
ATOM 2229 C CA . PRO A 1 275 ? 16.610 -5.858 -23.704 1.00 55.91 275 PRO A CA 1
ATOM 2230 C C . PRO A 1 275 ? 17.489 -7.074 -23.410 1.00 55.91 275 PRO A C 1
ATOM 2232 O O . PRO A 1 275 ? 17.594 -7.507 -22.264 1.00 55.91 275 PRO A O 1
ATOM 2235 N N . VAL A 1 276 ? 18.094 -7.656 -24.446 1.00 56.38 276 VAL A N 1
ATOM 2236 C CA . VAL A 1 276 ? 18.958 -8.826 -24.273 1.00 56.38 276 VAL A CA 1
ATOM 2237 C C . VAL A 1 276 ? 20.185 -8.398 -23.472 1.00 56.38 276 VAL A C 1
ATOM 2239 O O . VAL A 1 276 ? 21.022 -7.657 -23.986 1.00 56.38 276 VAL A O 1
ATOM 2242 N N . ASP A 1 277 ? 20.302 -8.876 -22.232 1.00 53.84 277 ASP A N 1
ATOM 2243 C CA . ASP A 1 277 ? 21.476 -8.608 -21.404 1.00 53.84 277 ASP A CA 1
ATOM 2244 C C . ASP A 1 277 ? 22.748 -9.112 -22.108 1.00 53.84 277 ASP A C 1
ATOM 2246 O O . ASP A 1 277 ? 22.883 -10.323 -22.353 1.00 53.84 277 ASP A O 1
ATOM 2250 N N . PRO A 1 278 ? 23.730 -8.236 -22.393 1.00 55.88 278 PRO A N 1
ATOM 2251 C CA . PRO A 1 278 ? 24.956 -8.629 -23.087 1.00 55.88 278 PRO A CA 1
ATOM 2252 C C . PRO A 1 278 ? 25.773 -9.660 -22.290 1.00 55.88 278 PRO A C 1
ATOM 2254 O O . PRO A 1 278 ? 26.493 -10.466 -22.877 1.00 55.88 278 PRO A O 1
ATOM 2257 N N . VAL A 1 279 ? 25.589 -9.724 -20.965 1.00 57.16 279 VAL A N 1
ATOM 2258 C CA . VAL A 1 279 ? 26.269 -10.676 -20.068 1.00 57.16 279 VAL A CA 1
ATOM 2259 C C . VAL A 1 279 ? 25.937 -12.138 -20.410 1.00 57.16 279 VAL A C 1
ATOM 2261 O O . VAL A 1 279 ? 26.788 -13.018 -20.265 1.00 57.16 279 VAL A O 1
ATOM 2264 N N . LYS A 1 280 ? 24.733 -12.428 -20.931 1.00 50.44 280 LYS A N 1
ATOM 2265 C CA . LYS A 1 280 ? 24.352 -13.797 -21.333 1.00 50.44 280 LYS A CA 1
ATOM 2266 C C . LYS A 1 280 ? 24.952 -14.217 -22.682 1.00 50.44 280 LYS A C 1
ATOM 2268 O O . LYS A 1 280 ? 25.080 -15.417 -22.934 1.00 50.44 280 LYS A O 1
ATOM 2273 N N . LEU A 1 281 ? 25.362 -13.271 -23.530 1.00 53.28 281 LEU A N 1
ATOM 2274 C CA . LEU A 1 281 ? 25.952 -13.574 -24.840 1.00 53.28 281 LEU A CA 1
ATOM 2275 C C . LEU A 1 281 ? 27.410 -14.033 -24.728 1.00 53.28 281 LEU A C 1
ATOM 2277 O O . LEU A 1 281 ? 27.826 -14.921 -25.476 1.00 53.28 281 LEU A O 1
ATOM 2281 N N . ASP A 1 282 ? 28.166 -13.514 -23.760 1.00 52.31 282 ASP A N 1
ATOM 2282 C CA . ASP A 1 282 ? 29.571 -13.899 -23.579 1.00 52.31 282 ASP A CA 1
ATOM 2283 C C . ASP A 1 282 ? 29.731 -15.297 -22.963 1.00 52.31 282 ASP A C 1
ATOM 2285 O O . ASP A 1 282 ? 30.652 -16.032 -23.324 1.00 52.31 282 ASP A O 1
ATOM 2289 N N . ALA A 1 283 ? 28.783 -15.737 -22.128 1.00 54.88 283 ALA A N 1
ATOM 2290 C CA . ALA A 1 283 ? 28.792 -17.086 -21.556 1.00 54.88 283 ALA A CA 1
ATOM 2291 C C . ALA A 1 283 ? 28.542 -18.194 -22.603 1.00 54.88 283 ALA A C 1
ATOM 2293 O O . ALA A 1 283 ? 29.060 -19.307 -22.472 1.00 54.88 283 ALA A O 1
ATOM 2294 N N . PHE A 1 284 ? 27.789 -17.894 -23.670 1.00 53.81 284 PHE A N 1
ATOM 2295 C CA . PHE A 1 284 ? 27.527 -18.832 -24.770 1.00 53.81 284 PHE A CA 1
ATOM 2296 C C . PHE A 1 284 ? 28.552 -18.761 -25.903 1.00 53.81 284 PHE A C 1
ATOM 2298 O O . PHE A 1 284 ? 28.656 -19.692 -26.706 1.00 53.81 284 PHE A O 1
ATOM 2305 N N . LYS A 1 285 ? 29.387 -17.720 -25.937 1.00 47.94 285 LYS A N 1
ATOM 2306 C CA . LYS A 1 285 ? 30.504 -17.598 -26.876 1.00 47.94 285 LYS A CA 1
ATOM 2307 C C . LYS A 1 285 ? 31.723 -18.400 -26.402 1.00 47.94 285 LYS A C 1
ATOM 2309 O O . LYS A 1 285 ? 32.846 -17.906 -26.373 1.00 47.94 285 LYS A O 1
ATOM 2314 N N . LYS A 1 286 ? 31.542 -19.689 -26.082 1.00 45.62 286 LYS A N 1
ATOM 2315 C CA . LYS A 1 286 ? 32.688 -20.610 -26.031 1.00 45.62 286 LYS A CA 1
ATOM 2316 C C . LYS A 1 286 ? 33.322 -20.641 -27.427 1.00 45.62 286 LYS A C 1
ATOM 2318 O O . LYS A 1 286 ? 32.617 -20.880 -28.409 1.00 45.62 286 LYS A O 1
ATOM 2323 N N . PRO A 1 287 ? 34.636 -20.411 -27.563 1.00 48.62 287 PRO A N 1
ATOM 2324 C CA . PRO A 1 287 ? 35.258 -20.343 -28.870 1.00 48.62 287 PRO A CA 1
ATOM 2325 C C . PRO A 1 287 ? 35.252 -21.734 -29.513 1.00 48.62 287 PRO A C 1
ATOM 2327 O O . PRO A 1 287 ? 36.063 -22.594 -29.177 1.00 48.62 287 PRO A O 1
ATOM 2330 N N . ILE A 1 288 ? 34.433 -21.917 -30.553 1.00 54.44 288 ILE A N 1
ATOM 2331 C CA . ILE A 1 288 ? 34.582 -22.990 -31.561 1.00 54.44 288 ILE A CA 1
ATOM 2332 C C . ILE A 1 288 ? 35.825 -22.706 -32.452 1.00 54.44 288 ILE A C 1
ATOM 2334 O O . ILE A 1 288 ? 35.950 -23.143 -33.592 1.00 54.44 288 ILE A O 1
ATOM 2338 N N . VAL A 1 289 ? 36.811 -21.973 -31.930 1.00 55.44 289 VAL A N 1
ATOM 2339 C CA . VAL A 1 289 ? 38.083 -21.652 -32.581 1.00 55.44 289 VAL A CA 1
ATOM 2340 C C . VAL A 1 289 ? 39.209 -22.291 -31.772 1.00 55.44 289 VAL A C 1
ATOM 2342 O O . VAL A 1 289 ? 40.035 -21.626 -31.165 1.00 55.44 289 VAL A O 1
ATOM 2345 N N . SER A 1 290 ? 39.238 -23.622 -31.725 1.00 53.97 290 SER A N 1
ATOM 2346 C CA . SER A 1 290 ? 40.406 -24.356 -31.206 1.00 53.97 290 SER A CA 1
ATOM 2347 C C . SER A 1 290 ? 40.722 -25.621 -32.008 1.00 53.97 290 SER A C 1
ATOM 2349 O O . SER A 1 290 ? 41.885 -26.014 -32.115 1.00 53.97 290 SER A O 1
ATOM 2351 N N . THR A 1 291 ? 39.744 -26.216 -32.697 1.00 52.88 291 THR A N 1
ATOM 2352 C CA . THR A 1 291 ? 39.982 -27.486 -33.405 1.00 52.88 291 THR A CA 1
ATOM 2353 C C . THR A 1 291 ? 40.480 -27.301 -34.846 1.00 52.88 291 THR A C 1
ATOM 2355 O O . THR A 1 291 ? 41.362 -28.038 -35.285 1.00 52.88 291 THR A O 1
ATOM 2358 N N . LYS A 1 292 ? 40.027 -26.273 -35.585 1.00 51.69 292 LYS A N 1
ATOM 2359 C CA . LYS A 1 292 ? 40.488 -26.045 -36.976 1.00 51.69 292 LYS A CA 1
ATOM 2360 C C . LYS A 1 292 ? 41.888 -25.418 -37.072 1.00 51.69 292 LYS A C 1
ATOM 2362 O O . LYS A 1 292 ? 42.643 -25.764 -37.978 1.00 51.69 292 LYS A O 1
ATOM 2367 N N . ALA A 1 293 ? 42.287 -24.577 -36.115 1.00 53.59 293 ALA A N 1
ATOM 2368 C CA . ALA A 1 293 ? 43.619 -23.961 -36.115 1.00 53.59 293 ALA A CA 1
ATOM 2369 C C . ALA A 1 293 ? 44.746 -24.974 -35.818 1.00 53.59 293 ALA A C 1
ATOM 2371 O O . ALA A 1 293 ? 45.834 -24.872 -36.387 1.00 53.59 293 ALA A O 1
ATOM 2372 N N . LYS A 1 294 ? 44.483 -26.005 -34.999 1.00 52.16 294 LYS A N 1
ATOM 2373 C CA . LYS A 1 294 ? 45.441 -27.102 -34.765 1.00 52.16 294 LYS A CA 1
ATOM 2374 C C . LYS A 1 294 ? 45.568 -28.043 -35.972 1.00 52.16 294 LYS A C 1
ATOM 2376 O O . LYS A 1 294 ? 46.676 -28.481 -36.272 1.00 52.16 294 LYS A O 1
ATOM 2381 N N . ALA A 1 295 ? 44.487 -28.280 -36.721 1.00 55.69 295 ALA A N 1
ATOM 2382 C CA . ALA A 1 295 ? 44.528 -29.105 -37.933 1.00 55.69 295 ALA A CA 1
ATOM 2383 C C . ALA A 1 295 ? 45.323 -28.447 -39.082 1.00 55.69 295 ALA A C 1
ATOM 2385 O O . ALA A 1 295 ? 46.102 -29.117 -39.758 1.00 55.69 295 ALA A O 1
ATOM 2386 N N . VAL A 1 296 ? 45.202 -27.127 -39.267 1.00 58.19 296 VAL A N 1
ATOM 2387 C CA . VAL A 1 296 ? 45.950 -26.395 -40.310 1.00 58.19 296 VAL A CA 1
ATOM 2388 C C . VAL A 1 296 ? 47.430 -26.226 -39.939 1.00 58.19 296 VAL A C 1
ATOM 2390 O O . VAL A 1 296 ? 48.302 -26.371 -40.797 1.00 58.19 296 VAL A O 1
ATOM 2393 N N . LYS A 1 297 ? 47.748 -26.017 -38.653 1.00 52.69 297 LYS A N 1
ATOM 2394 C CA . LYS A 1 297 ? 49.140 -25.887 -38.187 1.00 52.69 297 LYS A CA 1
ATOM 2395 C C . LYS A 1 297 ? 49.938 -27.194 -38.306 1.00 52.69 297 LYS A C 1
ATOM 2397 O O . LYS A 1 297 ? 51.132 -27.142 -38.593 1.00 52.69 297 LYS A O 1
ATOM 2402 N N . ASN A 1 298 ? 49.289 -28.353 -38.173 1.00 54.28 298 ASN A N 1
ATOM 2403 C CA . ASN A 1 298 ? 49.938 -29.649 -38.405 1.00 54.28 298 ASN A CA 1
ATOM 2404 C C . ASN A 1 298 ? 50.135 -29.962 -39.898 1.00 54.28 298 ASN A C 1
ATOM 2406 O O . ASN A 1 298 ? 51.115 -30.614 -40.247 1.00 54.28 298 ASN A O 1
ATOM 2410 N N . ARG A 1 299 ? 49.282 -29.437 -40.789 1.00 54.97 299 ARG A N 1
ATOM 2411 C CA . ARG A 1 299 ? 49.435 -29.607 -42.247 1.00 54.97 299 ARG A CA 1
ATOM 2412 C C . ARG A 1 299 ? 50.551 -28.747 -42.846 1.00 54.97 299 ARG A C 1
ATOM 2414 O O . ARG A 1 299 ? 51.188 -29.154 -43.807 1.00 54.97 299 ARG A O 1
ATOM 2421 N N . LEU A 1 300 ? 50.829 -27.581 -42.261 1.00 55.50 300 LEU A N 1
ATOM 2422 C CA . LEU A 1 300 ? 51.909 -26.695 -42.721 1.00 55.50 300 LEU A CA 1
ATOM 2423 C C . LEU A 1 300 ? 53.302 -27.119 -42.225 1.00 55.50 300 LEU A C 1
ATOM 2425 O O . LEU A 1 300 ? 54.306 -26.686 -42.787 1.00 55.50 300 LEU A O 1
ATOM 2429 N N . ARG A 1 301 ? 53.390 -27.994 -41.212 1.00 49.16 301 ARG A N 1
ATOM 2430 C CA . ARG A 1 301 ? 54.674 -28.517 -40.711 1.00 49.16 301 ARG A CA 1
ATOM 2431 C C . ARG A 1 301 ? 55.229 -29.690 -41.528 1.00 49.16 301 ARG A C 1
ATOM 2433 O O . ARG A 1 301 ? 56.417 -29.961 -41.410 1.00 49.16 301 ARG A O 1
ATOM 2440 N N . SER A 1 302 ? 54.422 -30.347 -42.369 1.00 51.94 302 SER A N 1
ATOM 2441 C CA . SER A 1 302 ? 54.871 -31.480 -43.198 1.00 51.94 302 SER A CA 1
ATOM 2442 C C . SER A 1 302 ? 55.329 -31.103 -44.614 1.00 51.94 302 SER A C 1
ATOM 2444 O O . SER A 1 302 ? 55.814 -31.974 -45.325 1.00 51.94 302 SER A O 1
ATOM 2446 N N . SER A 1 303 ? 55.199 -29.839 -45.041 1.00 53.94 303 SER A N 1
ATOM 2447 C CA . SER A 1 303 ? 55.513 -29.425 -46.425 1.00 53.94 303 SER A CA 1
ATOM 2448 C C . SER A 1 303 ? 56.728 -28.508 -46.587 1.00 53.94 303 SER A C 1
ATOM 2450 O O . SER A 1 303 ? 57.029 -28.110 -47.707 1.00 53.94 303 SER A O 1
ATOM 2452 N N . SER A 1 304 ? 57.481 -28.192 -45.530 1.00 49.53 304 SER A N 1
ATOM 2453 C CA . SER A 1 304 ? 58.682 -27.353 -45.669 1.00 49.53 304 SER A CA 1
ATOM 2454 C C . SER A 1 304 ? 59.950 -28.189 -45.884 1.00 49.53 304 SER A C 1
ATOM 2456 O O . SER A 1 304 ? 60.817 -28.257 -45.014 1.00 49.53 304 SER A O 1
ATOM 2458 N N . VAL A 1 305 ? 60.070 -28.798 -47.068 1.00 46.84 305 VAL A N 1
ATOM 2459 C CA . VAL A 1 305 ? 61.333 -29.317 -47.618 1.00 46.84 305 VAL A CA 1
ATOM 2460 C C . VAL A 1 305 ? 61.746 -28.443 -48.814 1.00 46.84 305 VAL A C 1
ATOM 2462 O O . VAL A 1 305 ? 61.050 -28.396 -49.817 1.00 46.84 305 VAL A O 1
ATOM 2465 N N . LYS A 1 306 ? 62.925 -27.814 -48.673 1.00 41.25 306 LYS A N 1
ATOM 2466 C CA . LYS A 1 306 ? 63.862 -27.281 -49.694 1.00 41.25 306 LYS A CA 1
ATOM 2467 C C . LYS A 1 306 ? 63.477 -26.064 -50.579 1.00 41.25 306 LYS A C 1
ATOM 2469 O O . LYS A 1 306 ? 62.940 -26.226 -51.662 1.00 41.25 306 LYS A O 1
ATOM 2474 N N . ALA A 1 307 ? 64.056 -24.913 -50.177 1.00 39.41 307 ALA A N 1
ATOM 2475 C CA . ALA A 1 307 ? 64.907 -23.979 -50.968 1.00 39.41 307 ALA A CA 1
ATOM 2476 C C . ALA A 1 307 ? 64.287 -23.102 -52.097 1.00 39.41 307 ALA A C 1
ATOM 2478 O O . ALA A 1 307 ? 63.224 -23.428 -52.603 1.00 39.41 307 ALA A O 1
ATOM 2479 N N . PRO A 1 308 ? 64.986 -22.059 -52.623 1.00 46.84 308 PRO A N 1
ATOM 2480 C CA . PRO A 1 308 ? 65.926 -21.100 -52.021 1.00 46.84 308 PRO A CA 1
ATOM 2481 C C . PRO A 1 308 ? 65.582 -19.606 -52.304 1.00 46.84 308 PRO A C 1
ATOM 2483 O O . PRO A 1 308 ? 64.687 -19.251 -53.063 1.00 46.84 308 PRO A O 1
ATOM 2486 N N . LYS A 1 309 ? 66.376 -18.732 -51.666 1.00 41.00 309 LYS A N 1
ATOM 2487 C CA . LYS A 1 309 ? 66.386 -17.256 -51.665 1.00 41.00 309 LYS A CA 1
ATOM 2488 C C . LYS A 1 309 ? 66.401 -16.587 -53.054 1.00 41.00 309 LYS A C 1
ATOM 2490 O O . LYS A 1 309 ? 67.249 -16.910 -53.883 1.00 41.00 309 LYS A O 1
ATOM 2495 N N . ARG A 1 310 ? 65.635 -15.494 -53.206 1.00 38.38 310 ARG A N 1
ATOM 2496 C CA . ARG A 1 310 ? 65.985 -14.372 -54.096 1.00 38.38 310 ARG A CA 1
ATOM 2497 C C . ARG A 1 310 ? 65.721 -13.015 -53.441 1.00 38.38 310 ARG A C 1
ATOM 2499 O O . ARG A 1 310 ? 64.703 -12.786 -52.801 1.00 38.38 310 ARG A O 1
ATOM 2506 N N . VAL A 1 311 ? 66.725 -12.166 -53.607 1.00 41.72 311 VAL A N 1
ATOM 2507 C CA . VAL A 1 311 ? 66.862 -10.760 -53.222 1.00 41.72 311 VAL A CA 1
ATOM 2508 C C . VAL A 1 311 ? 66.047 -9.884 -54.186 1.00 41.72 311 VAL A C 1
ATOM 2510 O O . VAL A 1 311 ? 65.945 -10.253 -55.352 1.00 41.72 311 VAL A O 1
ATOM 2513 N N . VAL A 1 312 ? 65.510 -8.743 -53.721 1.00 42.28 312 VAL A N 1
ATOM 2514 C CA . VAL A 1 312 ? 65.633 -7.383 -54.320 1.00 42.28 312 VAL A CA 1
ATOM 2515 C C . VAL A 1 312 ? 64.559 -6.410 -53.771 1.00 42.28 312 VAL A C 1
ATOM 2517 O O . VAL A 1 312 ? 63.366 -6.556 -53.989 1.00 42.28 312 VAL A O 1
ATOM 2520 N N . GLN A 1 313 ? 65.073 -5.422 -53.028 1.00 37.94 313 GLN A N 1
ATOM 2521 C CA . GLN A 1 313 ? 64.779 -3.976 -52.940 1.00 37.94 313 GLN A CA 1
ATOM 2522 C C . GLN A 1 313 ? 63.352 -3.361 -52.921 1.00 37.94 313 GLN A C 1
ATOM 2524 O O . GLN A 1 313 ? 62.674 -3.253 -53.931 1.00 37.94 313 GLN A O 1
ATOM 2529 N N . ARG A 1 314 ? 63.044 -2.729 -51.770 1.00 37.78 314 ARG A N 1
ATOM 2530 C CA . ARG A 1 314 ? 63.033 -1.261 -51.485 1.00 37.78 314 ARG A CA 1
ATOM 2531 C C . ARG A 1 314 ? 62.177 -0.302 -52.355 1.00 37.78 314 ARG A C 1
ATOM 2533 O O . ARG A 1 314 ? 62.609 0.097 -53.428 1.00 37.78 314 ARG A O 1
ATOM 2540 N N . LYS A 1 315 ? 61.126 0.282 -51.749 1.00 37.12 315 LYS A N 1
ATOM 2541 C CA . LYS A 1 315 ? 60.761 1.735 -51.758 1.00 37.12 315 LYS A CA 1
ATOM 2542 C C . LYS A 1 315 ? 59.560 1.956 -50.807 1.00 37.12 315 LYS A C 1
ATOM 2544 O O . LYS A 1 315 ? 58.549 1.298 -50.981 1.00 37.12 315 LYS A O 1
ATOM 2549 N N . LYS A 1 316 ? 59.689 2.605 -49.638 1.00 41.16 316 LYS A N 1
ATOM 2550 C CA . LYS A 1 316 ? 59.693 4.062 -49.341 1.00 41.16 316 LYS A CA 1
ATOM 2551 C C . LYS A 1 316 ? 58.451 4.815 -49.863 1.00 41.16 316 LYS A C 1
ATOM 2553 O O . LYS A 1 316 ? 58.429 5.163 -51.038 1.00 41.16 316 LYS A O 1
ATOM 2558 N N . ASN A 1 317 ? 57.474 5.095 -48.987 1.00 35.66 317 ASN A N 1
ATOM 2559 C CA . ASN A 1 317 ? 57.143 6.438 -48.458 1.00 35.66 317 ASN A CA 1
ATOM 2560 C C . ASN A 1 317 ? 55.735 6.478 -47.808 1.00 35.66 317 ASN A C 1
ATOM 2562 O O . ASN A 1 317 ? 54.756 6.046 -48.404 1.00 35.66 317 ASN A O 1
ATOM 2566 N N . ALA A 1 318 ? 55.679 7.020 -46.588 1.00 40.28 318 ALA A N 1
ATOM 2567 C CA . ALA A 1 318 ? 54.529 7.673 -45.937 1.00 40.28 318 ALA A CA 1
ATOM 2568 C C . ALA A 1 318 ? 54.626 9.209 -46.224 1.00 40.28 318 ALA A C 1
ATOM 2570 O O . ALA A 1 318 ? 55.616 9.572 -46.874 1.00 40.28 318 ALA A O 1
ATOM 2571 N N . PRO A 1 319 ? 53.750 10.133 -45.747 1.00 51.16 319 PRO A N 1
ATOM 2572 C CA . PRO A 1 319 ? 52.686 9.990 -44.743 1.00 51.16 319 PRO A CA 1
ATOM 2573 C C . PRO A 1 319 ? 51.351 10.732 -45.027 1.00 51.16 319 PRO A C 1
ATOM 2575 O O . PRO A 1 319 ? 51.174 11.410 -46.032 1.00 51.16 319 PRO A O 1
ATOM 2578 N N . GLU A 1 320 ? 50.432 10.519 -44.079 1.00 40.44 320 GLU A N 1
ATOM 2579 C CA . GLU A 1 320 ? 49.272 11.303 -43.618 1.00 40.44 320 GLU A CA 1
ATOM 2580 C C . GLU A 1 320 ? 48.886 12.620 -44.310 1.00 40.44 320 GLU A C 1
ATOM 2582 O O . GLU A 1 320 ? 49.681 13.544 -44.461 1.00 40.44 320 GLU A O 1
ATOM 2587 N N . THR A 1 321 ? 47.574 12.792 -44.501 1.00 41.84 321 THR A N 1
ATOM 2588 C CA . THR A 1 321 ? 46.893 14.043 -44.125 1.00 41.84 321 THR A CA 1
ATOM 2589 C C . THR A 1 321 ? 45.418 13.778 -43.831 1.00 41.84 321 THR A C 1
ATOM 2591 O O . THR A 1 321 ? 44.663 13.280 -44.663 1.00 41.84 321 THR A O 1
ATOM 2594 N N . ALA A 1 322 ? 45.036 14.095 -42.597 1.00 40.59 322 ALA A N 1
ATOM 2595 C CA . ALA A 1 322 ? 43.671 14.193 -42.119 1.00 40.59 322 ALA A CA 1
ATOM 2596 C C . ALA A 1 322 ? 43.051 15.525 -42.567 1.00 40.59 322 ALA A C 1
ATOM 2598 O O . ALA A 1 322 ? 43.748 16.531 -42.580 1.00 40.59 322 ALA A O 1
ATOM 2599 N N . HIS A 1 323 ? 41.754 15.531 -42.886 1.00 37.28 323 HIS A N 1
ATOM 2600 C CA . HIS A 1 323 ? 40.787 16.577 -42.511 1.00 37.28 323 HIS A CA 1
ATOM 2601 C C . HIS A 1 323 ? 39.405 16.189 -43.062 1.00 37.28 323 HIS A C 1
ATOM 2603 O O . HIS A 1 323 ? 39.078 16.435 -44.219 1.00 37.28 323 HIS A O 1
ATOM 2609 N N . LEU A 1 324 ? 38.588 15.551 -42.219 1.00 41.97 324 LEU A N 1
ATOM 2610 C CA . LEU A 1 324 ? 37.165 15.337 -42.475 1.00 41.97 324 LEU A CA 1
ATOM 2611 C C . LEU A 1 324 ? 36.382 16.491 -41.842 1.00 41.97 324 LEU A C 1
ATOM 2613 O O . LEU A 1 324 ? 36.324 16.629 -40.621 1.00 41.97 324 LEU A O 1
ATOM 2617 N N . LEU A 1 325 ? 35.795 17.318 -42.705 1.00 36.44 325 LEU A N 1
ATOM 2618 C CA . LEU A 1 325 ? 34.746 18.279 -42.385 1.00 36.44 325 LEU A CA 1
ATOM 2619 C C . LEU A 1 325 ? 33.525 17.520 -41.848 1.00 36.44 325 LEU A C 1
ATOM 2621 O O . LEU A 1 325 ? 32.948 16.701 -42.562 1.00 36.44 325 LEU A O 1
ATOM 2625 N N . ARG A 1 326 ? 33.107 17.803 -40.611 1.00 41.00 326 ARG A N 1
ATOM 2626 C CA . ARG A 1 326 ? 31.786 17.406 -40.110 1.00 41.00 326 ARG A CA 1
ATOM 2627 C C . ARG A 1 326 ? 30.909 18.647 -40.053 1.00 41.00 326 ARG A C 1
ATOM 2629 O O . ARG A 1 326 ? 31.065 19.496 -39.181 1.00 41.00 326 ARG A O 1
ATOM 2636 N N . SER A 1 327 ? 30.028 18.751 -41.041 1.00 37.84 327 SER A N 1
ATOM 2637 C CA . SER A 1 327 ? 28.957 19.731 -41.097 1.00 37.84 327 SER A CA 1
ATOM 2638 C C . SER A 1 327 ? 27.888 19.424 -40.052 1.00 37.84 327 SER A C 1
ATOM 2640 O O . SER A 1 327 ? 27.398 18.301 -39.937 1.00 37.84 327 SER A O 1
ATOM 2642 N N . VAL A 1 328 ? 27.530 20.486 -39.348 1.00 45.81 328 VAL A N 1
ATOM 2643 C CA . VAL A 1 328 ? 26.280 20.767 -38.643 1.00 45.81 328 VAL A CA 1
ATOM 2644 C C . VAL A 1 328 ? 25.037 20.233 -39.378 1.00 45.81 328 VAL A C 1
ATOM 2646 O O . VAL A 1 328 ? 24.851 20.501 -40.563 1.00 45.81 328 VAL A O 1
ATOM 2649 N N . SER A 1 329 ? 24.159 19.540 -38.649 1.00 43.88 329 SER A N 1
ATOM 2650 C CA . SER A 1 329 ? 22.714 19.416 -38.918 1.00 43.88 329 SER A CA 1
ATOM 2651 C C . SER A 1 329 ? 22.055 18.946 -37.610 1.00 43.88 329 SER A C 1
ATOM 2653 O O . SER A 1 329 ? 22.422 17.896 -37.098 1.00 43.88 329 SER A O 1
ATOM 2655 N N . HIS A 1 330 ? 21.432 19.847 -36.848 1.00 42.41 330 HIS A N 1
ATOM 2656 C CA . HIS A 1 330 ? 20.013 20.242 -36.874 1.00 42.41 330 HIS A CA 1
ATOM 2657 C C . HIS A 1 330 ? 19.071 19.318 -36.075 1.00 42.41 330 HIS A C 1
ATOM 2659 O O . HIS A 1 330 ? 18.942 18.140 -36.383 1.00 42.41 330 HIS A O 1
ATOM 2665 N N . ASN A 1 331 ? 18.341 19.973 -35.159 1.00 42.78 331 ASN A N 1
ATOM 2666 C CA . ASN A 1 331 ? 16.962 19.721 -34.710 1.00 42.78 331 ASN A CA 1
ATOM 2667 C C . ASN A 1 331 ? 16.677 18.478 -33.853 1.00 42.78 331 ASN A C 1
ATOM 2669 O O . ASN A 1 331 ? 16.574 17.375 -34.379 1.00 42.78 331 ASN A O 1
ATOM 2673 N N . LEU A 1 332 ? 16.427 18.681 -32.554 1.00 36.06 332 LEU A N 1
ATOM 2674 C CA . LEU A 1 332 ? 15.103 18.873 -31.918 1.00 36.06 332 LEU A CA 1
ATOM 2675 C C . LEU A 1 332 ? 15.241 18.757 -30.396 1.00 36.06 332 LEU A C 1
ATOM 2677 O O . LEU A 1 332 ? 15.886 17.787 -29.941 1.00 36.06 332 LEU A O 1
#

Radius of gyration: 33.33 Å; chains: 1; bounding box: 88×57×96 Å